Protein AF-A0AAV8Y4I2-F1 (afdb_monomer_lite)

Structure (mmCIF, N/CA/C/O backbone):
data_AF-A0AAV8Y4I2-F1
#
_entry.id   AF-A0AAV8Y4I2-F1
#
loop_
_atom_site.group_PDB
_atom_site.id
_atom_site.type_symbol
_atom_site.label_atom_id
_atom_site.label_alt_id
_atom_site.label_comp_id
_atom_site.label_asym_id
_atom_site.label_entity_id
_atom_site.label_seq_id
_atom_site.pdbx_PDB_ins_code
_atom_site.Cartn_x
_atom_site.Cartn_y
_atom_site.Cartn_z
_atom_site.occupancy
_atom_site.B_iso_or_equiv
_atom_site.auth_seq_id
_atom_site.auth_comp_id
_atom_site.auth_asym_id
_atom_site.auth_atom_id
_atom_site.pdbx_PDB_model_num
ATOM 1 N N . MET A 1 1 ? 8.441 -48.175 14.025 1.00 42.66 1 MET A N 1
ATOM 2 C CA . MET A 1 1 ? 8.636 -47.049 13.083 1.00 42.66 1 MET A CA 1
ATOM 3 C C . MET A 1 1 ? 9.070 -45.823 13.874 1.00 42.66 1 MET A C 1
ATOM 5 O O . MET A 1 1 ? 8.262 -45.251 14.591 1.00 42.66 1 MET A O 1
ATOM 9 N N . SER A 1 2 ? 10.358 -45.480 13.836 1.00 43.56 2 SER A N 1
ATOM 10 C CA . SER A 1 2 ? 10.916 -44.323 14.541 1.00 43.56 2 SER A CA 1
ATOM 11 C C . SER A 1 2 ? 10.659 -43.043 13.740 1.00 43.56 2 SER A C 1
ATOM 13 O O . SER A 1 2 ? 11.118 -42.890 12.612 1.00 43.56 2 SER A O 1
ATOM 15 N N . HIS A 1 3 ? 9.905 -42.112 14.321 1.00 53.25 3 HIS A N 1
ATOM 16 C CA . HIS A 1 3 ? 9.713 -40.781 13.754 1.00 53.25 3 HIS A CA 1
ATOM 17 C C . HIS A 1 3 ? 11.023 -39.987 13.870 1.00 53.25 3 HIS A C 1
ATOM 19 O O . HIS A 1 3 ? 11.435 -39.595 14.964 1.00 53.25 3 HIS A O 1
ATOM 25 N N . VAL A 1 4 ? 11.692 -39.730 12.747 1.00 57.97 4 VAL A N 1
ATOM 26 C CA . VAL A 1 4 ? 12.913 -38.915 12.716 1.00 57.97 4 VAL A CA 1
ATOM 27 C C . VAL A 1 4 ? 12.510 -37.437 12.713 1.00 57.97 4 VAL A C 1
ATOM 29 O O . VAL A 1 4 ? 11.958 -36.941 11.739 1.00 57.97 4 VAL A O 1
ATOM 32 N N . LYS A 1 5 ? 12.778 -36.713 13.810 1.00 62.88 5 LYS A N 1
ATOM 33 C CA . LYS A 1 5 ? 12.404 -35.289 13.969 1.00 62.88 5 LYS A CA 1
ATOM 34 C C . LYS A 1 5 ? 13.213 -34.313 13.094 1.00 62.88 5 LYS A C 1
ATOM 36 O O . LYS A 1 5 ? 12.915 -33.123 13.106 1.00 62.88 5 LYS A O 1
ATOM 41 N N . ILE A 1 6 ? 14.240 -34.770 12.370 1.00 62.38 6 ILE A N 1
ATOM 42 C CA . ILE A 1 6 ? 15.146 -33.905 11.598 1.00 62.38 6 ILE A CA 1
ATOM 43 C C . ILE A 1 6 ? 15.589 -34.610 10.305 1.00 62.38 6 ILE A C 1
ATOM 45 O O . ILE A 1 6 ? 16.144 -35.706 10.342 1.00 62.38 6 ILE A O 1
ATOM 49 N N . CYS A 1 7 ? 15.360 -33.971 9.154 1.00 58.09 7 CYS A N 1
ATOM 50 C CA . CYS A 1 7 ? 15.815 -34.456 7.848 1.00 58.09 7 CYS A CA 1
ATOM 51 C C . CYS A 1 7 ? 17.353 -34.434 7.756 1.00 58.09 7 CYS A C 1
ATOM 53 O O . CYS A 1 7 ? 17.973 -33.403 8.017 1.00 58.09 7 CYS A O 1
ATOM 55 N N . LYS A 1 8 ? 17.962 -35.555 7.340 1.00 64.31 8 LYS A N 1
ATOM 56 C CA . LYS A 1 8 ? 19.424 -35.716 7.203 1.00 64.31 8 LYS A CA 1
ATOM 57 C C . LYS A 1 8 ? 20.039 -34.902 6.051 1.00 64.31 8 LYS A C 1
ATOM 59 O O . LYS A 1 8 ? 21.244 -34.701 6.046 1.00 64.31 8 LYS A O 1
ATOM 64 N N . ASN A 1 9 ? 19.218 -34.378 5.137 1.00 60.78 9 ASN A N 1
ATOM 65 C CA . ASN A 1 9 ? 19.646 -33.533 4.013 1.00 60.78 9 ASN A CA 1
ATOM 66 C C . ASN A 1 9 ? 19.425 -32.033 4.271 1.00 60.78 9 ASN A C 1
ATOM 68 O O . ASN A 1 9 ? 19.216 -31.276 3.325 1.00 60.78 9 ASN A O 1
ATOM 72 N N . LYS A 1 10 ? 19.418 -31.574 5.532 1.00 49.59 10 LYS A N 1
ATOM 73 C CA . LYS A 1 10 ? 19.290 -30.138 5.821 1.00 49.59 10 LYS A CA 1
ATOM 74 C C . LYS A 1 10 ? 20.521 -29.411 5.242 1.00 49.59 10 LYS A C 1
ATOM 76 O O . LYS A 1 10 ? 21.623 -29.656 5.734 1.00 49.59 10 LYS A O 1
ATOM 81 N N . PRO A 1 11 ? 20.375 -28.538 4.224 1.00 54.66 11 PRO A N 1
ATOM 82 C CA . PRO A 1 11 ? 21.497 -27.732 3.760 1.00 54.66 11 PRO A CA 1
ATOM 83 C C . PRO A 1 11 ? 21.996 -26.858 4.917 1.00 54.66 11 PRO A C 1
ATOM 85 O O . PRO A 1 11 ? 21.207 -26.477 5.789 1.00 54.66 11 PRO A O 1
ATOM 88 N N . ALA A 1 12 ? 23.307 -26.592 4.936 1.00 54.31 12 ALA A N 1
ATOM 89 C CA . ALA A 1 12 ? 23.983 -25.819 5.976 1.00 54.31 12 ALA A CA 1
ATOM 90 C C . ALA A 1 12 ? 23.173 -24.570 6.356 1.00 54.31 12 ALA A C 1
ATOM 92 O O . ALA A 1 12 ? 22.596 -23.913 5.489 1.00 54.31 12 ALA A O 1
ATOM 93 N N . ASP A 1 13 ? 23.095 -24.287 7.657 1.00 51.16 13 ASP A N 1
ATOM 94 C CA . ASP A 1 13 ? 22.190 -23.309 8.264 1.00 51.16 13 ASP A CA 1
ATOM 95 C C . ASP A 1 13 ? 22.451 -21.878 7.751 1.00 51.16 13 ASP A C 1
ATOM 97 O O . ASP A 1 13 ? 23.129 -21.064 8.380 1.00 51.16 13 ASP A O 1
ATOM 101 N N . ILE A 1 14 ? 21.898 -21.542 6.585 1.00 52.62 14 ILE A N 1
ATOM 102 C CA . ILE A 1 14 ? 21.729 -20.158 6.163 1.00 52.62 14 ILE A CA 1
ATOM 103 C C . ILE A 1 14 ? 20.618 -19.618 7.058 1.00 52.62 14 ILE A C 1
ATOM 105 O O . ILE A 1 14 ? 19.427 -19.819 6.792 1.00 52.62 14 ILE A O 1
ATOM 109 N N . LYS A 1 15 ? 21.002 -18.949 8.149 1.00 44.72 15 LYS A N 1
ATOM 110 C CA . LYS A 1 15 ? 20.075 -18.196 9.000 1.00 44.72 15 LYS A CA 1
ATOM 111 C C . LYS A 1 15 ? 19.154 -17.373 8.079 1.00 44.72 15 LYS A C 1
ATOM 113 O O . LYS A 1 15 ? 19.631 -16.495 7.370 1.00 44.72 15 LYS A O 1
ATOM 118 N N . ASN A 1 16 ? 17.850 -17.676 8.083 1.00 48.97 16 ASN A N 1
ATOM 119 C CA . ASN A 1 16 ? 16.773 -17.112 7.237 1.00 48.97 16 ASN A CA 1
ATOM 120 C C . ASN A 1 16 ? 16.439 -17.773 5.876 1.00 48.97 16 ASN A C 1
ATOM 122 O O . ASN A 1 16 ? 15.523 -17.276 5.215 1.00 48.97 16 ASN A O 1
ATOM 126 N N . ALA A 1 17 ? 17.030 -18.904 5.468 1.00 51.12 17 ALA A N 1
ATOM 127 C CA . ALA A 1 17 ? 16.672 -19.552 4.188 1.00 51.12 17 ALA A CA 1
ATOM 128 C C . ALA A 1 17 ? 15.171 -19.888 4.054 1.00 51.12 17 ALA A C 1
ATOM 130 O O . ALA A 1 17 ? 14.567 -19.615 3.018 1.00 51.12 17 ALA A O 1
ATOM 131 N N . GLY A 1 18 ? 14.532 -20.389 5.119 1.00 52.28 18 GLY A N 1
ATOM 132 C CA . GLY A 1 18 ? 13.092 -20.690 5.106 1.00 52.28 18 GLY A CA 1
ATOM 133 C C . GLY A 1 18 ? 12.196 -19.448 4.967 1.00 52.28 18 GLY A C 1
ATOM 134 O O . GLY A 1 18 ? 11.185 -19.488 4.271 1.00 52.28 18 GLY A O 1
ATOM 135 N N . ARG A 1 19 ? 12.587 -18.313 5.573 1.00 53.66 19 ARG A N 1
ATOM 136 C CA . ARG A 1 19 ? 11.859 -17.032 5.450 1.00 53.66 19 ARG A CA 1
ATOM 137 C C . ARG A 1 19 ? 12.024 -16.423 4.056 1.00 53.66 19 ARG A C 1
ATOM 139 O O . ARG A 1 19 ? 11.059 -15.892 3.512 1.00 53.66 19 ARG A O 1
ATOM 146 N N . SER A 1 20 ? 13.224 -16.545 3.488 1.00 64.62 20 SER A N 1
ATOM 147 C CA . SER A 1 20 ? 13.539 -16.103 2.128 1.00 64.62 20 SER A CA 1
ATOM 148 C C . SER A 1 20 ? 12.735 -16.884 1.083 1.00 64.62 20 SER A C 1
ATOM 150 O O . SER A 1 20 ? 12.058 -16.276 0.259 1.00 64.62 20 SER A O 1
ATOM 152 N N . CYS A 1 21 ? 12.695 -18.220 1.177 1.00 77.25 21 CYS A N 1
ATOM 153 C CA . CYS A 1 21 ? 11.969 -19.074 0.229 1.00 77.25 21 CYS A CA 1
ATOM 154 C C . CYS A 1 21 ? 10.468 -18.747 0.161 1.00 77.25 21 CYS A C 1
ATOM 156 O O . CYS A 1 21 ? 9.912 -18.619 -0.930 1.00 77.25 21 CYS A O 1
ATOM 158 N N . LEU A 1 22 ? 9.809 -18.547 1.308 1.00 78.06 22 LEU A N 1
ATOM 159 C CA . LEU A 1 22 ? 8.387 -18.189 1.346 1.00 78.06 22 LEU A CA 1
ATOM 160 C C . LEU A 1 22 ? 8.120 -16.798 0.758 1.00 78.06 22 LEU A C 1
ATOM 162 O O . LEU A 1 22 ? 7.162 -16.628 0.003 1.00 78.06 22 LEU A O 1
ATOM 166 N N . SER A 1 23 ? 8.968 -15.809 1.061 1.00 77.81 23 SER A N 1
ATOM 167 C CA . SER A 1 23 ? 8.827 -14.469 0.478 1.00 77.81 23 SER A CA 1
ATOM 168 C C . SER A 1 23 ? 9.029 -14.490 -1.035 1.00 77.81 23 SER A C 1
ATOM 170 O O . SER A 1 23 ? 8.197 -13.951 -1.769 1.00 77.81 23 SER A O 1
ATOM 172 N N . GLN A 1 24 ? 10.072 -15.180 -1.504 1.00 80.75 24 GLN A N 1
ATOM 173 C CA . GLN A 1 24 ? 10.347 -15.381 -2.926 1.00 80.75 24 GLN A CA 1
ATOM 174 C C . GLN A 1 24 ? 9.198 -16.115 -3.621 1.00 80.75 24 GLN A C 1
ATOM 176 O O . GLN A 1 24 ? 8.797 -15.711 -4.709 1.00 80.75 24 GLN A O 1
ATOM 181 N N . SER A 1 25 ? 8.615 -17.129 -2.976 1.00 80.31 25 SER A N 1
ATOM 182 C CA . SER A 1 25 ? 7.448 -17.857 -3.490 1.00 80.31 25 SER A CA 1
ATOM 183 C C . SER A 1 25 ? 6.243 -16.932 -3.643 1.00 80.31 25 SER A C 1
ATOM 185 O O . SER A 1 25 ? 5.649 -16.882 -4.715 1.00 80.31 25 SER A O 1
ATOM 187 N N . GLN A 1 26 ? 5.916 -16.123 -2.629 1.00 79.94 26 GLN A N 1
ATOM 188 C CA . GLN A 1 26 ? 4.848 -15.122 -2.742 1.00 79.94 26 GLN A CA 1
ATOM 189 C C . GLN A 1 26 ? 5.127 -14.100 -3.849 1.00 79.94 26 GLN A C 1
ATOM 191 O O . GLN A 1 26 ? 4.238 -13.758 -4.621 1.00 79.94 26 GLN A O 1
ATOM 196 N N . THR A 1 27 ? 6.366 -13.614 -3.951 1.00 78.38 27 THR A N 1
ATOM 197 C CA . THR A 1 27 ? 6.778 -12.676 -5.003 1.00 78.38 27 THR A CA 1
ATOM 198 C C . THR A 1 27 ? 6.644 -13.301 -6.392 1.00 78.38 27 THR A C 1
ATOM 200 O O . THR A 1 27 ? 6.193 -12.640 -7.330 1.00 78.38 27 THR A O 1
ATOM 203 N N . PHE A 1 28 ? 7.022 -14.571 -6.534 1.00 81.31 28 PHE A N 1
ATOM 204 C CA . PHE A 1 28 ? 6.863 -15.336 -7.763 1.00 81.31 28 PHE A CA 1
ATOM 205 C C . PHE A 1 28 ? 5.384 -15.507 -8.115 1.00 81.31 28 PHE A C 1
ATOM 207 O O . PHE A 1 28 ? 4.992 -15.148 -9.221 1.00 81.31 28 PHE A O 1
ATOM 214 N N . MET A 1 29 ? 4.549 -15.936 -7.166 1.00 77.75 29 MET A N 1
ATOM 215 C CA . MET A 1 29 ? 3.107 -16.094 -7.374 1.00 77.75 29 MET A CA 1
ATOM 216 C C . MET A 1 29 ? 2.436 -14.773 -7.739 1.00 77.75 29 MET A C 1
ATOM 218 O O . MET A 1 29 ? 1.693 -14.727 -8.712 1.00 77.75 29 MET A O 1
ATOM 222 N N . ALA A 1 30 ? 2.762 -13.673 -7.062 1.00 71.69 30 ALA A N 1
ATOM 223 C CA . ALA A 1 30 ? 2.283 -12.350 -7.452 1.00 71.69 30 ALA A CA 1
ATOM 224 C C . ALA A 1 30 ? 2.754 -11.965 -8.867 1.00 71.69 30 ALA A C 1
ATOM 226 O O . ALA A 1 30 ? 1.981 -11.412 -9.639 1.00 71.69 30 ALA A O 1
ATOM 227 N N . SER A 1 31 ? 3.994 -12.299 -9.246 1.00 71.75 31 SER A N 1
ATOM 228 C CA . SER A 1 31 ? 4.520 -12.016 -10.593 1.00 71.75 31 SER A CA 1
ATOM 229 C C . SER A 1 31 ? 3.848 -12.848 -11.695 1.00 71.75 31 SER A C 1
ATOM 231 O O . SER A 1 31 ? 3.774 -12.385 -12.829 1.00 71.75 31 SER A O 1
ATOM 233 N N . VAL A 1 32 ? 3.424 -14.079 -11.388 1.00 70.62 32 VAL A N 1
ATOM 234 C CA . VAL A 1 32 ? 2.888 -15.051 -12.360 1.00 70.62 32 VAL A CA 1
ATOM 235 C C . VAL A 1 32 ? 1.360 -15.018 -12.421 1.00 70.62 32 VAL A C 1
ATOM 237 O O . VAL A 1 32 ? 0.789 -15.074 -13.505 1.00 70.62 32 VAL A O 1
ATOM 240 N N . MET A 1 33 ? 0.688 -14.918 -11.273 1.00 63.75 33 MET A N 1
ATOM 241 C CA . MET A 1 33 ? -0.773 -14.961 -11.170 1.00 63.75 33 MET A CA 1
ATOM 242 C C . MET A 1 33 ? -1.426 -13.590 -11.323 1.00 63.75 33 MET A C 1
ATOM 244 O O . MET A 1 33 ? -2.527 -13.491 -11.868 1.00 63.75 33 MET A O 1
ATOM 248 N N . SER A 1 34 ? -0.775 -12.512 -10.871 1.00 55.75 34 SER A N 1
ATOM 249 C CA . SER A 1 34 ? -1.263 -11.176 -11.197 1.00 55.75 34 SER A CA 1
ATOM 250 C C . SER A 1 34 ? -0.819 -10.837 -12.616 1.00 55.75 34 SER A C 1
ATOM 252 O O . SER A 1 34 ? 0.369 -10.851 -12.917 1.00 55.75 34 SER A O 1
ATOM 254 N N . ARG A 1 35 ? -1.756 -10.423 -13.482 1.00 52.56 35 ARG A N 1
ATOM 255 C CA . ARG A 1 35 ? -1.500 -9.897 -14.848 1.00 52.56 35 ARG A CA 1
ATOM 256 C C . ARG A 1 35 ? -0.604 -8.634 -14.881 1.00 52.56 35 ARG A C 1
ATOM 258 O O . ARG A 1 35 ? -0.515 -7.952 -15.892 1.00 52.56 35 ARG A O 1
ATOM 265 N N . ASN A 1 36 ? 0.050 -8.300 -13.769 1.00 54.78 36 ASN A N 1
ATOM 266 C CA . ASN A 1 36 ? 1.057 -7.256 -13.580 1.00 54.78 36 ASN A CA 1
ATOM 267 C C . ASN A 1 36 ? 2.457 -7.722 -14.056 1.00 54.78 36 ASN A C 1
ATOM 269 O O . ASN A 1 36 ? 3.490 -7.194 -13.635 1.00 54.78 36 ASN A O 1
ATOM 273 N N . GLN A 1 37 ? 2.455 -8.755 -1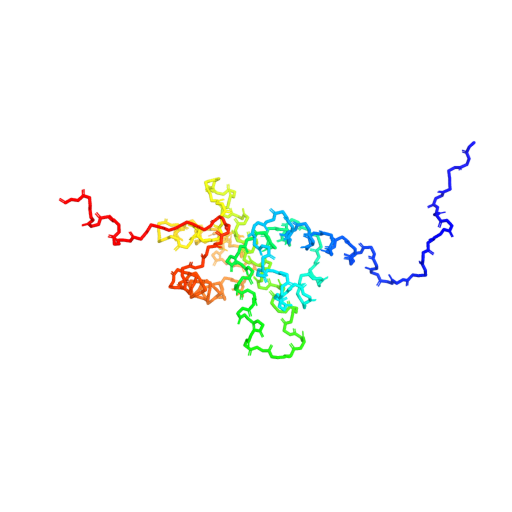4.903 1.00 56.44 37 GLN A N 1
ATOM 274 C CA . GLN A 1 37 ? 3.529 -9.697 -15.196 1.00 56.44 37 GLN A CA 1
ATOM 275 C C . GLN A 1 37 ? 4.760 -9.040 -15.822 1.00 56.44 37 GLN A C 1
ATOM 277 O O . GLN A 1 37 ? 5.879 -9.383 -15.461 1.00 56.44 37 GLN A O 1
ATOM 282 N N . GLU A 1 38 ? 4.581 -8.065 -16.713 1.00 59.72 38 GLU A N 1
ATOM 283 C CA . GLU A 1 38 ? 5.702 -7.386 -17.374 1.00 59.72 38 GLU A CA 1
ATOM 284 C C . GLU A 1 38 ? 6.438 -6.446 -16.405 1.00 59.72 38 GLU A C 1
ATOM 286 O O . GLU A 1 38 ? 7.663 -6.475 -16.287 1.00 59.72 38 GLU A O 1
ATOM 291 N N . TYR A 1 39 ? 5.673 -5.644 -15.657 1.00 63.84 39 TYR A N 1
ATOM 292 C CA . TYR A 1 39 ? 6.204 -4.570 -14.822 1.00 63.84 39 TYR A CA 1
ATOM 293 C C . TYR A 1 39 ? 6.942 -5.099 -13.588 1.00 63.84 39 TYR A C 1
ATOM 295 O O . TYR A 1 39 ? 8.054 -4.664 -13.296 1.00 63.84 39 TYR A O 1
ATOM 303 N N . LEU A 1 40 ? 6.356 -6.063 -12.869 1.00 65.81 40 LEU A N 1
ATOM 304 C CA . LEU A 1 40 ? 6.987 -6.609 -11.664 1.00 65.81 40 LEU A CA 1
ATOM 305 C C . LEU A 1 40 ? 8.225 -7.456 -11.973 1.00 65.81 40 LEU A C 1
ATOM 307 O O . LEU A 1 40 ? 9.091 -7.609 -11.114 1.00 65.81 40 LEU A O 1
ATOM 311 N N . ARG A 1 41 ? 8.341 -8.020 -13.182 1.00 63.72 41 ARG A N 1
ATOM 312 C CA . ARG A 1 41 ? 9.467 -8.897 -13.534 1.00 63.72 41 ARG A CA 1
ATOM 313 C C . ARG A 1 41 ? 10.786 -8.136 -13.662 1.00 63.72 41 ARG A C 1
ATOM 315 O O . ARG A 1 41 ? 11.830 -8.712 -13.360 1.00 63.72 41 ARG A O 1
ATOM 322 N N . THR A 1 42 ? 10.733 -6.874 -14.086 1.00 67.25 42 THR A N 1
ATOM 323 C CA . THR A 1 42 ? 11.906 -6.018 -14.327 1.00 67.25 42 THR A CA 1
ATOM 324 C C . THR A 1 42 ? 12.096 -4.924 -13.274 1.00 67.25 42 THR A C 1
ATOM 326 O O . THR A 1 42 ? 13.156 -4.299 -13.248 1.00 67.25 42 THR A O 1
ATOM 329 N N . SER A 1 43 ? 11.119 -4.696 -12.388 1.00 74.75 43 SER A N 1
ATOM 330 C CA . SER A 1 43 ? 11.176 -3.605 -11.411 1.00 74.75 43 SER A CA 1
ATOM 331 C C . SER A 1 43 ? 12.187 -3.845 -10.288 1.00 74.75 43 SER A C 1
ATOM 333 O O . SER A 1 43 ? 12.406 -4.971 -9.821 1.00 74.75 43 SER A O 1
ATOM 335 N N . ARG A 1 44 ? 12.799 -2.754 -9.810 1.00 82.00 44 ARG A N 1
ATOM 336 C CA . ARG A 1 44 ? 13.771 -2.805 -8.708 1.00 82.00 44 ARG A CA 1
ATOM 337 C C . ARG A 1 44 ? 13.107 -3.225 -7.405 1.00 82.00 44 ARG A C 1
ATOM 339 O O . ARG A 1 44 ? 13.707 -3.967 -6.628 1.00 82.00 44 ARG A O 1
ATOM 346 N N . ILE A 1 45 ? 11.851 -2.827 -7.201 1.00 86.44 45 ILE A N 1
ATOM 347 C CA . ILE A 1 45 ? 11.075 -3.169 -6.009 1.00 86.44 45 ILE A CA 1
ATOM 348 C C . ILE A 1 45 ? 10.971 -4.674 -5.747 1.00 86.44 45 ILE A C 1
ATOM 350 O O . ILE A 1 45 ? 10.989 -5.088 -4.586 1.00 86.44 45 ILE A O 1
ATOM 354 N N . LYS A 1 46 ? 10.941 -5.506 -6.797 1.00 84.75 46 LYS A N 1
ATOM 355 C CA . LYS A 1 46 ? 10.894 -6.963 -6.648 1.00 84.75 46 LYS A CA 1
ATOM 356 C C . LYS A 1 46 ? 12.118 -7.492 -5.896 1.00 84.75 46 LYS A C 1
ATOM 358 O O . LYS A 1 46 ? 11.962 -8.218 -4.924 1.00 84.75 46 LYS A O 1
ATOM 363 N N . LYS A 1 47 ? 13.316 -7.100 -6.334 1.00 82.06 47 LYS A N 1
ATOM 364 C CA . LYS A 1 47 ? 14.588 -7.577 -5.765 1.00 82.06 47 LYS A CA 1
ATOM 365 C C . LYS A 1 47 ? 14.942 -6.862 -4.466 1.00 82.06 47 LYS A C 1
ATOM 367 O O . LYS A 1 47 ? 15.422 -7.477 -3.525 1.00 82.06 47 LYS A O 1
ATOM 372 N N . GLU A 1 48 ? 14.743 -5.548 -4.430 1.00 86.81 48 GLU A N 1
ATOM 373 C CA . GLU A 1 48 ? 15.235 -4.727 -3.324 1.00 86.81 48 GLU A CA 1
ATOM 374 C C . GLU A 1 48 ? 14.274 -4.705 -2.138 1.00 86.81 48 GLU A C 1
ATOM 376 O O . GLU A 1 48 ? 14.731 -4.548 -1.016 1.00 86.81 48 GLU A O 1
ATOM 381 N N . VAL A 1 49 ? 12.960 -4.855 -2.346 1.00 91.12 49 VAL A N 1
ATOM 382 C CA . VAL A 1 49 ? 11.961 -4.645 -1.282 1.00 91.12 49 VAL A CA 1
ATOM 383 C C . VAL A 1 49 ? 11.150 -5.898 -1.000 1.00 91.12 49 VAL A C 1
ATOM 385 O O . VAL A 1 49 ? 11.011 -6.277 0.161 1.00 91.12 49 VAL A O 1
ATOM 388 N N . PHE A 1 50 ? 10.602 -6.552 -2.024 1.00 89.56 50 PHE A N 1
ATOM 389 C CA . PHE A 1 50 ? 9.681 -7.672 -1.808 1.00 89.56 50 PHE A CA 1
ATOM 390 C C . PHE A 1 50 ? 10.348 -8.873 -1.149 1.00 89.56 50 PHE A C 1
ATOM 392 O O . PHE A 1 50 ? 9.723 -9.494 -0.290 1.00 89.56 50 PHE A O 1
ATOM 399 N N . ASP A 1 51 ? 11.610 -9.140 -1.473 1.00 84.81 51 ASP A N 1
ATOM 400 C CA . ASP A 1 51 ? 12.384 -10.210 -0.842 1.00 84.81 51 ASP A CA 1
ATOM 401 C C . ASP A 1 51 ? 12.707 -9.907 0.636 1.00 84.81 51 ASP A C 1
ATOM 403 O O . ASP A 1 51 ? 12.805 -10.830 1.442 1.00 84.81 51 ASP A O 1
ATOM 407 N N . LEU A 1 52 ? 12.774 -8.625 1.028 1.00 87.88 52 LEU A N 1
ATOM 408 C CA . LEU A 1 52 ? 12.955 -8.202 2.426 1.00 87.88 52 LEU A CA 1
ATOM 409 C C . LEU A 1 52 ? 11.668 -8.299 3.258 1.00 87.88 52 LEU A C 1
ATOM 411 O O . LEU A 1 52 ? 11.720 -8.361 4.488 1.00 87.88 52 LEU A O 1
ATOM 415 N N . MET A 1 53 ? 10.496 -8.254 2.620 1.00 90.62 53 MET A N 1
ATOM 416 C CA . MET A 1 53 ? 9.223 -8.267 3.337 1.00 90.62 53 MET A CA 1
ATOM 417 C C . MET A 1 53 ? 8.984 -9.616 4.014 1.00 90.62 53 MET A C 1
ATOM 419 O O . MET A 1 53 ? 9.176 -10.678 3.422 1.00 90.62 53 MET A O 1
ATOM 423 N N . ARG A 1 54 ? 8.451 -9.576 5.242 1.00 90.31 54 ARG A N 1
ATOM 424 C CA . ARG A 1 54 ? 7.911 -10.775 5.889 1.00 90.31 54 ARG A CA 1
ATOM 425 C C . ARG A 1 54 ? 6.790 -11.359 5.013 1.00 90.31 54 ARG A C 1
ATOM 427 O O . ARG A 1 54 ? 5.898 -10.594 4.634 1.00 90.31 54 ARG A O 1
ATOM 434 N N . PRO A 1 55 ? 6.796 -12.672 4.728 1.00 89.44 55 PRO A N 1
ATOM 435 C CA . PRO A 1 55 ? 5.718 -13.316 3.993 1.00 89.44 55 PRO A CA 1
ATOM 436 C C . PRO A 1 55 ? 4.485 -13.436 4.891 1.00 89.44 55 PRO A C 1
ATOM 438 O O . PRO A 1 55 ? 4.431 -14.267 5.795 1.00 89.44 55 PRO A O 1
ATOM 441 N N . ASP A 1 56 ? 3.520 -12.549 4.688 1.00 93.38 56 ASP A N 1
ATOM 442 C CA . ASP A 1 56 ? 2.267 -12.471 5.431 1.00 93.38 56 ASP A CA 1
ATOM 443 C C . ASP A 1 56 ? 1.174 -11.880 4.540 1.00 93.38 56 ASP A C 1
ATOM 445 O O . ASP A 1 56 ? 1.430 -11.477 3.408 1.00 93.38 56 ASP A O 1
ATOM 449 N N . ASN A 1 57 ? -0.060 -11.834 5.039 1.00 94.56 57 ASN A N 1
ATOM 450 C CA . ASN A 1 57 ? -1.185 -11.326 4.257 1.00 94.56 57 ASN A CA 1
ATOM 451 C C . ASN A 1 57 ? -0.977 -9.861 3.816 1.00 94.56 57 ASN A C 1
ATOM 453 O O . ASN A 1 57 ? -1.403 -9.456 2.742 1.00 94.56 57 ASN A O 1
ATOM 457 N N . ILE A 1 58 ? -0.259 -9.062 4.616 1.00 96.19 58 ILE A N 1
ATOM 458 C CA . ILE A 1 58 ? 0.039 -7.664 4.283 1.00 96.19 58 ILE A CA 1
ATOM 459 C C . ILE A 1 58 ? 0.970 -7.594 3.069 1.00 96.19 58 ILE A C 1
ATOM 461 O O . ILE A 1 58 ? 0.734 -6.795 2.161 1.00 96.19 58 ILE A O 1
ATOM 465 N N . SER A 1 59 ? 2.040 -8.396 3.044 1.00 93.81 59 SER A N 1
ATOM 466 C CA . SER A 1 59 ? 2.937 -8.423 1.886 1.00 93.81 59 SER A CA 1
ATOM 467 C C . SER A 1 59 ? 2.284 -9.034 0.655 1.00 93.81 59 SER A C 1
ATOM 469 O O . SER A 1 59 ? 2.540 -8.544 -0.441 1.00 93.81 59 SER A O 1
ATOM 471 N N . ASP A 1 60 ? 1.396 -10.012 0.814 1.00 92.19 60 ASP A N 1
ATOM 472 C CA . ASP A 1 60 ? 0.629 -10.563 -0.305 1.00 92.19 60 ASP A CA 1
ATOM 473 C C . ASP A 1 60 ? -0.309 -9.518 -0.934 1.00 92.19 60 ASP A C 1
ATOM 475 O O . ASP A 1 60 ? -0.262 -9.278 -2.142 1.00 92.19 60 ASP A O 1
ATOM 479 N N . VAL A 1 61 ? -1.084 -8.793 -0.120 1.00 94.06 61 VAL A N 1
ATOM 480 C CA . VAL A 1 61 ? -1.938 -7.693 -0.605 1.00 94.06 61 VAL A CA 1
ATOM 481 C C . VAL A 1 61 ? -1.113 -6.607 -1.295 1.00 94.06 61 VAL A C 1
ATOM 483 O O . VAL A 1 61 ? -1.498 -6.133 -2.363 1.00 94.06 61 VAL A O 1
ATOM 486 N N . ALA A 1 62 ? 0.034 -6.236 -0.721 1.00 93.75 62 ALA A N 1
ATOM 487 C CA . ALA A 1 62 ? 0.930 -5.246 -1.309 1.00 93.75 62 ALA A CA 1
ATOM 488 C C . ALA A 1 62 ? 1.446 -5.660 -2.696 1.00 93.75 62 ALA A C 1
ATOM 490 O O . ALA A 1 62 ? 1.397 -4.862 -3.631 1.00 93.75 62 ALA A O 1
ATOM 491 N N . LYS A 1 63 ? 1.937 -6.900 -2.825 1.00 90.38 63 LYS A N 1
ATOM 492 C CA . LYS A 1 63 ? 2.521 -7.439 -4.065 1.00 90.38 63 LYS A CA 1
ATOM 493 C C . LYS A 1 63 ? 1.473 -7.595 -5.176 1.00 90.38 63 LYS A C 1
ATOM 495 O O . LYS A 1 63 ? 1.812 -7.513 -6.355 1.00 90.38 63 LYS A O 1
ATOM 500 N N . ASN A 1 64 ? 0.206 -7.798 -4.809 1.00 89.25 64 ASN A N 1
ATOM 501 C CA . ASN A 1 64 ? -0.904 -8.015 -5.741 1.00 89.25 64 ASN A CA 1
ATOM 502 C C . ASN A 1 64 ? -1.697 -6.747 -6.111 1.00 89.25 64 ASN A C 1
ATOM 504 O O . ASN A 1 64 ? -2.641 -6.840 -6.911 1.00 89.25 64 ASN A O 1
ATOM 508 N N . ASP A 1 65 ? -1.355 -5.581 -5.549 1.00 91.88 65 ASP A N 1
ATOM 509 C CA . ASP A 1 65 ? -1.960 -4.299 -5.915 1.00 91.88 65 ASP A CA 1
ATOM 510 C C . ASP A 1 65 ? -1.008 -3.453 -6.788 1.00 91.88 65 ASP A C 1
ATOM 512 O O . ASP A 1 65 ? 0.083 -3.076 -6.348 1.00 91.88 65 ASP A O 1
ATOM 516 N N . PRO A 1 66 ? -1.395 -3.124 -8.034 1.00 89.56 66 PRO A N 1
ATOM 517 C CA . PRO A 1 66 ? -0.521 -2.421 -8.973 1.00 89.56 66 PRO A CA 1
ATOM 518 C C . PRO A 1 66 ? -0.177 -0.995 -8.547 1.00 89.56 66 PRO A C 1
ATOM 520 O O . PRO A 1 66 ? 0.949 -0.550 -8.778 1.00 89.56 66 PRO A O 1
ATOM 523 N N . VAL A 1 67 ? -1.116 -0.278 -7.927 1.00 93.00 67 VAL A N 1
ATOM 524 C CA . VAL A 1 67 ? -0.908 1.110 -7.506 1.00 93.00 67 VAL A CA 1
ATOM 525 C C . VAL A 1 67 ? 0.077 1.154 -6.342 1.00 93.00 67 VAL A C 1
ATOM 527 O O . VAL A 1 67 ? 1.010 1.956 -6.366 1.00 93.00 67 VAL A O 1
ATOM 530 N N . ILE A 1 68 ? -0.071 0.249 -5.369 1.00 95.00 68 ILE A N 1
ATOM 531 C CA . ILE A 1 68 ? 0.864 0.103 -4.246 1.00 95.00 68 ILE A CA 1
ATOM 532 C C . ILE A 1 68 ? 2.273 -0.255 -4.748 1.00 95.00 68 ILE A C 1
ATOM 534 O O . ILE A 1 68 ? 3.257 0.338 -4.295 1.00 95.00 68 ILE A O 1
ATOM 538 N N . CYS A 1 69 ? 2.388 -1.178 -5.709 1.00 92.19 69 CYS A N 1
ATOM 539 C CA . CYS A 1 69 ? 3.678 -1.547 -6.300 1.00 92.19 69 CYS A CA 1
ATOM 540 C C . CYS A 1 69 ? 4.366 -0.346 -6.972 1.00 92.19 69 CYS A C 1
ATOM 542 O O . CYS A 1 69 ? 5.539 -0.071 -6.720 1.00 92.19 69 CYS A O 1
ATOM 544 N N . LEU A 1 70 ? 3.630 0.404 -7.798 1.00 91.56 70 LEU A N 1
ATOM 545 C CA . LEU A 1 70 ? 4.153 1.585 -8.493 1.00 91.56 70 LEU A CA 1
ATOM 546 C C . LEU A 1 70 ? 4.500 2.726 -7.531 1.00 91.56 70 LEU A C 1
ATOM 548 O O . LEU A 1 70 ? 5.485 3.438 -7.739 1.00 91.56 70 LEU A O 1
ATOM 552 N N . TYR A 1 71 ? 3.728 2.881 -6.455 1.00 94.56 71 TYR A N 1
ATOM 553 C CA . TYR A 1 71 ? 4.053 3.792 -5.364 1.00 94.56 71 TYR A CA 1
ATOM 554 C C . TYR A 1 71 ? 5.399 3.448 -4.738 1.00 94.56 71 TYR A C 1
ATOM 556 O O . TYR A 1 71 ? 6.266 4.318 -4.630 1.00 94.56 71 TYR A O 1
ATOM 564 N N . GLY A 1 72 ? 5.613 2.179 -4.411 1.00 93.50 72 GLY A N 1
ATOM 565 C CA . GLY A 1 72 ? 6.882 1.699 -3.895 1.00 93.50 72 GLY A CA 1
ATOM 566 C C . GLY A 1 72 ? 8.073 1.971 -4.819 1.00 93.50 72 GLY A C 1
ATOM 567 O O . GLY A 1 72 ? 9.088 2.512 -4.379 1.00 93.50 72 GLY A O 1
ATOM 568 N N . GLU A 1 73 ? 7.928 1.696 -6.115 1.00 90.75 73 GLU A N 1
ATOM 569 C CA . GLU A 1 73 ? 8.967 1.997 -7.109 1.00 90.75 73 GLU A CA 1
ATOM 570 C C . GLU A 1 73 ? 9.249 3.504 -7.193 1.00 90.75 73 GLU A C 1
ATOM 572 O O . GLU A 1 73 ? 10.403 3.922 -7.271 1.00 90.75 73 GLU A O 1
ATOM 577 N N . SER A 1 74 ? 8.211 4.345 -7.105 1.00 91.31 74 SER A N 1
ATOM 578 C CA . SER A 1 74 ? 8.381 5.802 -7.103 1.00 91.31 74 SER A CA 1
ATOM 579 C C . SER A 1 74 ? 9.192 6.305 -5.901 1.00 91.31 74 SER A C 1
ATOM 581 O O . SER A 1 74 ? 9.904 7.304 -6.011 1.00 91.31 74 SER A O 1
ATOM 583 N N . LEU A 1 75 ? 9.121 5.612 -4.759 1.00 92.19 75 LEU A N 1
ATOM 584 C CA . LEU A 1 75 ? 9.925 5.920 -3.574 1.00 92.19 75 LEU A CA 1
ATOM 585 C C . LEU A 1 75 ? 11.386 5.486 -3.747 1.00 92.19 75 LEU A C 1
ATOM 587 O O . LEU A 1 75 ? 12.286 6.238 -3.364 1.00 92.19 75 LEU A O 1
ATOM 591 N N . LEU A 1 76 ? 11.616 4.315 -4.355 1.00 90.00 76 LEU A N 1
ATOM 592 C CA . LEU A 1 76 ? 12.957 3.820 -4.693 1.00 90.00 76 LEU A CA 1
ATOM 593 C C . LEU A 1 76 ? 13.649 4.704 -5.731 1.00 90.00 76 LEU A C 1
ATOM 595 O O . LEU A 1 76 ? 14.840 4.975 -5.620 1.00 90.00 76 LEU A O 1
ATOM 599 N N . ALA A 1 77 ? 12.914 5.197 -6.727 1.00 87.19 77 ALA A N 1
ATOM 600 C CA . ALA A 1 77 ? 13.474 6.063 -7.761 1.00 87.19 77 ALA A CA 1
ATOM 601 C C . ALA A 1 77 ? 14.050 7.371 -7.187 1.00 87.19 77 ALA A C 1
ATOM 603 O O . ALA A 1 77 ? 15.020 7.906 -7.721 1.00 87.19 77 ALA A O 1
ATOM 604 N N . LYS A 1 78 ? 13.491 7.865 -6.073 1.00 84.69 78 LYS A N 1
ATOM 605 C CA . LYS A 1 78 ? 13.945 9.096 -5.407 1.00 84.69 78 LYS A CA 1
ATOM 606 C C . LYS A 1 78 ? 15.249 8.928 -4.624 1.00 84.69 78 LYS A C 1
ATOM 608 O O . LYS A 1 78 ? 15.920 9.922 -4.368 1.00 84.69 78 LYS A O 1
ATOM 613 N N . HIS A 1 79 ? 15.617 7.706 -4.233 1.00 77.81 79 HIS A N 1
ATOM 614 C CA . HIS A 1 79 ? 16.768 7.471 -3.362 1.00 77.81 79 HIS A CA 1
ATOM 615 C C . HIS A 1 79 ? 17.586 6.264 -3.823 1.00 77.81 79 HIS A C 1
ATOM 617 O O . HIS A 1 79 ? 17.093 5.145 -3.892 1.00 77.81 79 HIS A O 1
ATOM 623 N N . LYS A 1 80 ? 18.884 6.466 -4.063 1.00 73.56 80 LYS A N 1
ATOM 624 C CA . LYS A 1 80 ? 19.790 5.403 -4.538 1.00 73.56 80 LYS A CA 1
ATOM 625 C C . LYS A 1 80 ? 20.412 4.550 -3.419 1.00 73.56 80 LYS A C 1
ATOM 627 O O . LYS A 1 80 ? 21.166 3.629 -3.705 1.00 73.56 80 LYS A O 1
ATOM 632 N N . ARG A 1 81 ? 20.149 4.861 -2.145 1.00 79.62 81 ARG A N 1
ATOM 633 C CA . ARG A 1 81 ? 20.774 4.187 -0.990 1.00 79.62 81 ARG A CA 1
ATOM 634 C C . ARG A 1 81 ? 20.035 2.896 -0.649 1.00 79.62 81 ARG A C 1
ATOM 636 O O . ARG A 1 81 ? 18.831 2.953 -0.457 1.00 79.62 81 ARG A O 1
ATOM 643 N N . GLN A 1 82 ? 20.744 1.788 -0.428 1.00 72.38 82 GLN A N 1
ATOM 644 C CA . GLN A 1 82 ? 20.135 0.490 -0.081 1.00 72.38 82 GLN A CA 1
ATOM 645 C C . GLN A 1 82 ? 19.234 0.531 1.170 1.00 72.38 82 GLN A C 1
ATOM 647 O O . GLN A 1 82 ? 18.204 -0.133 1.214 1.00 72.38 82 GLN A O 1
ATOM 652 N N . GLN A 1 83 ? 19.559 1.375 2.158 1.00 80.06 83 GLN A N 1
A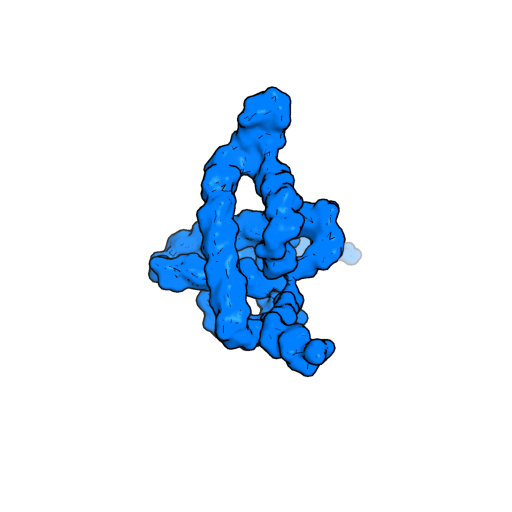TOM 653 C CA . GLN A 1 83 ? 18.764 1.546 3.386 1.00 80.06 83 GLN A CA 1
ATOM 654 C C . GLN A 1 83 ? 17.328 2.040 3.127 1.00 80.06 83 GLN A C 1
ATOM 656 O O . GLN A 1 83 ? 16.452 1.871 3.977 1.00 80.06 83 GLN A O 1
ATOM 661 N N . ILE A 1 84 ? 17.054 2.612 1.947 1.00 88.62 84 ILE A N 1
ATOM 662 C CA . ILE A 1 84 ? 15.701 3.034 1.580 1.00 88.62 84 ILE A CA 1
ATOM 663 C C . ILE A 1 84 ? 14.750 1.843 1.454 1.00 88.62 84 ILE A C 1
ATOM 665 O O . ILE A 1 84 ? 13.555 2.008 1.676 1.00 88.62 84 ILE A O 1
ATOM 669 N N . ALA A 1 85 ? 15.250 0.644 1.145 1.00 90.50 85 ALA A N 1
ATOM 670 C CA . ALA A 1 85 ? 14.409 -0.520 0.908 1.00 90.50 85 ALA A CA 1
ATOM 671 C C . ALA A 1 85 ? 13.556 -0.888 2.134 1.00 90.50 85 ALA A C 1
ATOM 673 O O . ALA A 1 85 ? 12.369 -1.179 1.993 1.00 90.50 85 ALA A O 1
ATOM 674 N N . ASN A 1 86 ? 14.113 -0.764 3.344 1.00 92.19 86 ASN A N 1
ATOM 675 C CA . ASN A 1 86 ? 13.374 -0.968 4.594 1.00 92.19 86 ASN A CA 1
ATOM 676 C C . ASN A 1 86 ? 12.285 0.096 4.795 1.00 92.19 86 ASN A C 1
ATOM 678 O O . ASN A 1 86 ? 11.157 -0.216 5.175 1.00 92.19 86 ASN A O 1
ATOM 682 N N . VAL A 1 87 ? 12.597 1.356 4.482 1.00 92.31 87 VAL A N 1
ATOM 683 C CA . VAL A 1 87 ? 11.637 2.468 4.558 1.00 92.31 87 VAL A CA 1
ATOM 684 C C . VAL A 1 87 ? 10.503 2.277 3.549 1.00 92.31 87 VAL A C 1
ATOM 686 O O . VAL A 1 87 ? 9.332 2.449 3.888 1.00 92.31 87 VAL A O 1
ATOM 689 N N . VAL A 1 88 ? 10.833 1.883 2.317 1.00 94.19 88 VAL A N 1
ATOM 690 C CA . VAL A 1 88 ? 9.859 1.588 1.260 1.00 94.19 88 VAL A CA 1
ATOM 691 C C . VAL A 1 88 ? 8.999 0.386 1.641 1.00 94.19 88 VAL A C 1
ATOM 693 O O . VAL A 1 88 ? 7.780 0.465 1.514 1.00 94.19 88 VAL A O 1
ATOM 696 N N . SER A 1 89 ? 9.598 -0.682 2.175 1.00 94.62 89 SER A N 1
ATOM 697 C CA . SER A 1 89 ? 8.879 -1.848 2.703 1.00 94.62 89 SER A CA 1
ATOM 698 C C . SER A 1 89 ? 7.838 -1.425 3.738 1.00 94.62 89 SER A C 1
ATOM 700 O O . SER A 1 89 ? 6.660 -1.756 3.601 1.00 94.62 89 SER A O 1
ATOM 702 N N . ASN A 1 90 ? 8.227 -0.609 4.722 1.00 94.00 90 ASN A N 1
ATOM 703 C CA . ASN A 1 90 ? 7.302 -0.112 5.741 1.00 94.00 90 ASN A CA 1
ATOM 704 C C . ASN A 1 90 ? 6.154 0.704 5.135 1.00 94.00 90 ASN A C 1
ATOM 706 O O . ASN A 1 90 ? 4.994 0.405 5.419 1.00 94.00 90 ASN A O 1
ATOM 710 N N . LYS A 1 91 ? 6.455 1.650 4.237 1.00 94.94 91 LYS A N 1
ATOM 711 C CA . LYS A 1 91 ? 5.444 2.479 3.559 1.00 94.94 91 LYS A CA 1
ATOM 712 C C . LYS A 1 91 ? 4.472 1.651 2.721 1.00 94.94 91 LYS A C 1
ATOM 714 O O . LYS A 1 91 ? 3.266 1.848 2.794 1.00 94.94 91 LYS A O 1
ATOM 719 N N . ILE A 1 92 ? 4.962 0.685 1.954 1.00 95.56 92 ILE A N 1
ATOM 720 C CA . ILE A 1 92 ? 4.114 -0.218 1.166 1.00 95.56 92 ILE A CA 1
ATOM 721 C C . ILE A 1 92 ? 3.218 -1.060 2.075 1.00 95.56 92 ILE A C 1
ATOM 723 O O . ILE A 1 92 ? 2.028 -1.218 1.801 1.00 95.56 92 ILE A O 1
ATOM 727 N N . ARG A 1 93 ? 3.766 -1.573 3.183 1.00 96.31 93 ARG A N 1
ATOM 728 C CA . ARG A 1 93 ? 2.998 -2.352 4.164 1.00 96.31 93 ARG A CA 1
ATOM 729 C C . ARG A 1 93 ? 1.935 -1.502 4.856 1.00 96.31 93 ARG A C 1
ATOM 731 O O . ARG A 1 93 ? 0.867 -2.023 5.152 1.00 96.31 93 ARG A O 1
ATOM 738 N N . GLU A 1 94 ? 2.194 -0.219 5.107 1.00 95.88 94 GLU A N 1
ATOM 739 C CA . GLU A 1 94 ? 1.179 0.724 5.602 1.00 95.88 94 GLU A CA 1
ATOM 740 C C . GLU A 1 94 ? 0.018 0.869 4.619 1.00 95.88 94 GLU A C 1
ATOM 742 O O . GLU A 1 94 ? -1.136 0.762 5.026 1.00 95.88 94 GLU A O 1
ATOM 747 N N . MET A 1 95 ? 0.311 1.043 3.329 1.00 97.44 95 MET A N 1
ATOM 748 C CA . MET A 1 95 ? -0.726 1.183 2.300 1.00 97.44 95 MET A CA 1
ATOM 749 C C . MET A 1 95 ? -1.525 -0.106 2.111 1.00 97.44 95 ME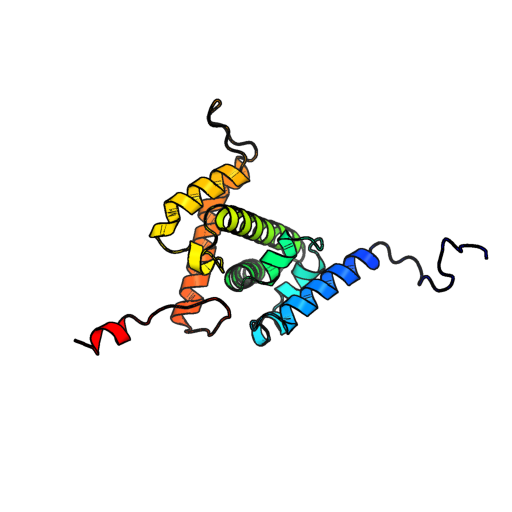T A C 1
ATOM 751 O O . MET A 1 95 ? -2.741 -0.062 1.950 1.00 97.44 95 MET A O 1
ATOM 755 N N . ALA A 1 96 ? -0.867 -1.263 2.199 1.00 97.25 96 ALA A N 1
ATOM 756 C CA . ALA A 1 96 ? -1.551 -2.548 2.162 1.00 97.25 96 ALA A CA 1
ATOM 757 C C . ALA A 1 96 ? -2.464 -2.749 3.378 1.00 97.25 96 ALA A C 1
ATOM 759 O O . ALA A 1 96 ? -3.600 -3.183 3.206 1.00 97.25 96 ALA A O 1
ATOM 760 N N . ARG A 1 97 ? -2.025 -2.369 4.590 1.00 97.31 97 ARG A N 1
ATOM 761 C CA . ARG A 1 97 ? -2.893 -2.381 5.782 1.00 97.31 97 ARG A CA 1
ATOM 762 C C . ARG A 1 97 ? -4.115 -1.488 5.593 1.00 97.31 97 ARG A C 1
ATOM 764 O O . ARG A 1 97 ? -5.223 -1.937 5.852 1.00 97.31 97 ARG A O 1
ATOM 771 N N . LEU A 1 98 ? -3.918 -0.272 5.087 1.00 97.50 98 LEU A N 1
ATOM 772 C CA . LEU A 1 98 ? -5.015 0.650 4.800 1.00 97.50 98 LEU A CA 1
ATOM 773 C C . LEU A 1 98 ? -6.011 0.051 3.797 1.00 97.50 98 LEU A C 1
ATOM 775 O O . LEU A 1 98 ? -7.213 0.070 4.043 1.00 97.50 98 LEU A O 1
ATOM 779 N N . LEU A 1 99 ? -5.517 -0.547 2.708 1.00 97.31 99 LEU A N 1
ATOM 780 C CA . LEU A 1 99 ? -6.360 -1.218 1.718 1.00 97.31 99 LEU A CA 1
ATOM 781 C C . LEU A 1 99 ? -7.155 -2.374 2.327 1.00 97.31 99 LEU A C 1
ATOM 783 O O . LEU A 1 99 ? -8.339 -2.511 2.042 1.00 97.31 99 LEU A O 1
ATOM 787 N N . MET A 1 100 ? -6.521 -3.199 3.162 1.00 97.44 100 MET A N 1
ATOM 788 C CA . MET A 1 100 ? -7.195 -4.299 3.855 1.00 97.44 100 MET A CA 1
ATOM 789 C C . MET A 1 100 ? -8.316 -3.788 4.763 1.00 97.44 100 MET A C 1
ATOM 791 O O . MET A 1 100 ? -9.418 -4.330 4.725 1.00 97.44 100 MET A O 1
ATOM 795 N N . THR A 1 101 ? -8.062 -2.725 5.532 1.00 97.56 101 THR A N 1
ATOM 796 C CA . THR A 1 101 ? -9.081 -2.099 6.383 1.00 97.56 101 THR A CA 1
ATOM 797 C C . THR A 1 101 ? -10.241 -1.571 5.546 1.00 97.56 101 THR A C 1
ATOM 799 O O . THR A 1 101 ? -11.391 -1.879 5.839 1.00 97.56 101 THR A O 1
ATOM 802 N N . ILE A 1 102 ? -9.971 -0.865 4.448 1.00 97.12 102 ILE A N 1
ATOM 803 C CA . ILE A 1 102 ? -11.034 -0.343 3.578 1.00 97.12 102 ILE A CA 1
ATOM 804 C C . ILE A 1 102 ? -11.840 -1.478 2.943 1.00 97.12 102 ILE A C 1
ATOM 806 O O . ILE A 1 102 ? -13.061 -1.404 2.923 1.00 97.12 102 ILE A O 1
ATOM 810 N N . LYS A 1 103 ? -11.190 -2.562 2.509 1.00 95.75 103 LYS A N 1
ATOM 811 C CA . LYS A 1 103 ? -11.877 -3.753 1.981 1.00 95.75 103 LYS A CA 1
ATOM 812 C C . LYS A 1 103 ? -12.793 -4.420 3.003 1.00 95.75 103 LYS A C 1
ATOM 814 O O . LYS A 1 103 ? -13.826 -4.958 2.625 1.00 95.75 103 LYS A O 1
ATOM 819 N N . SER A 1 104 ? -12.431 -4.388 4.287 1.00 95.81 104 SER A N 1
ATOM 820 C CA . SER A 1 104 ? -13.314 -4.885 5.350 1.00 95.81 104 SER A CA 1
ATOM 821 C C . SER A 1 104 ? -14.524 -3.980 5.605 1.00 95.81 104 SER A C 1
ATOM 823 O O . SER A 1 104 ? -15.540 -4.462 6.090 1.00 95.81 104 SER A O 1
ATOM 825 N N . MET A 1 105 ? -14.432 -2.691 5.258 1.00 94.38 105 MET A N 1
ATOM 826 C CA . MET A 1 105 ? -15.534 -1.727 5.370 1.00 94.38 105 MET A CA 1
ATOM 827 C C . MET A 1 105 ? -16.423 -1.719 4.118 1.00 94.38 105 MET A C 1
ATOM 829 O O . MET A 1 105 ? -17.628 -1.520 4.224 1.00 94.38 105 MET A O 1
ATOM 833 N N . ASP A 1 106 ? -15.838 -1.944 2.939 1.00 92.31 106 ASP A N 1
ATOM 834 C CA . ASP A 1 106 ? -16.529 -2.019 1.652 1.00 92.31 106 ASP A CA 1
ATOM 835 C C . ASP A 1 106 ? -15.950 -3.151 0.785 1.00 92.31 106 ASP A C 1
ATOM 837 O O . ASP A 1 106 ? -14.873 -3.039 0.188 1.00 92.31 106 ASP A O 1
ATOM 841 N N . GLY A 1 107 ? -16.706 -4.247 0.682 1.00 89.06 107 GLY A N 1
ATOM 842 C CA . GLY A 1 107 ? -16.317 -5.440 -0.072 1.00 89.06 107 GLY A CA 1
ATOM 843 C C . GLY A 1 107 ? -16.271 -5.258 -1.593 1.00 89.06 107 GLY A C 1
ATOM 844 O O . GLY A 1 107 ? -15.775 -6.143 -2.289 1.00 89.06 107 GLY A O 1
ATOM 845 N N . LYS A 1 108 ? -16.751 -4.128 -2.134 1.00 89.25 108 LYS A N 1
ATOM 846 C CA . LYS A 1 108 ? -16.677 -3.831 -3.578 1.00 89.25 108 LYS A CA 1
ATOM 847 C C . LYS A 1 108 ? -15.281 -3.377 -4.011 1.00 89.25 108 LYS A C 1
ATOM 849 O O . LYS A 1 108 ? -14.986 -3.341 -5.205 1.00 89.25 108 LYS A O 1
ATOM 854 N N . ILE A 1 109 ? -14.418 -3.016 -3.060 1.00 92.31 109 ILE A N 1
ATOM 855 C CA . ILE A 1 109 ? -13.082 -2.486 -3.331 1.00 92.31 109 ILE A CA 1
ATOM 856 C C . ILE A 1 109 ? -12.133 -3.608 -3.752 1.00 92.31 109 ILE A C 1
ATOM 858 O O . ILE A 1 109 ? -11.824 -4.522 -2.986 1.00 92.31 109 ILE A O 1
ATOM 862 N N . SER A 1 110 ? -11.604 -3.516 -4.973 1.00 89.25 110 SER A N 1
ATOM 863 C CA . SER A 1 110 ? -10.714 -4.536 -5.537 1.00 89.25 110 SER A CA 1
ATOM 864 C C . SER A 1 110 ? -9.239 -4.122 -5.475 1.00 89.25 110 SER A C 1
ATOM 866 O O . SER A 1 110 ? -8.376 -4.944 -5.129 1.00 89.25 110 SER A O 1
ATOM 868 N N . SER A 1 111 ? -8.956 -2.840 -5.723 1.00 92.12 111 SER A N 1
ATOM 869 C CA . SER A 1 111 ? -7.618 -2.242 -5.769 1.00 92.12 111 SER A CA 1
ATOM 870 C C . SER A 1 111 ? -7.565 -0.923 -4.999 1.00 92.12 111 SER A C 1
ATOM 872 O O . SER A 1 111 ? -8.581 -0.268 -4.786 1.00 92.12 111 SER A O 1
ATOM 874 N N . PHE A 1 112 ? -6.363 -0.482 -4.631 1.00 94.38 112 PHE A N 1
ATOM 875 C CA . PHE A 1 112 ? -6.141 0.868 -4.123 1.00 94.38 112 PHE A CA 1
ATOM 876 C C . PHE A 1 112 ? -6.600 1.941 -5.118 1.00 94.38 112 PHE A C 1
ATOM 878 O O . PHE A 1 112 ? -7.003 3.014 -4.694 1.00 94.38 112 PHE A O 1
ATOM 885 N N . PHE A 1 113 ? -6.607 1.662 -6.427 1.00 93.75 113 PHE A N 1
ATOM 886 C CA . PHE A 1 113 ? -7.148 2.604 -7.412 1.00 93.75 113 PHE A CA 1
ATOM 887 C C . PHE A 1 113 ? -8.622 2.950 -7.140 1.00 93.75 113 PHE A C 1
ATOM 889 O O . PHE A 1 113 ? -9.007 4.111 -7.247 1.00 93.75 113 PHE A O 1
ATOM 896 N N . ASP A 1 114 ? -9.423 1.969 -6.707 1.00 92.94 114 ASP A N 1
ATOM 897 C CA . ASP A 1 114 ? -10.832 2.170 -6.353 1.00 92.94 114 ASP A CA 1
ATOM 898 C C . ASP A 1 114 ? -11.007 3.112 -5.157 1.00 92.94 114 ASP A C 1
ATOM 900 O O . ASP A 1 114 ? -11.971 3.870 -5.079 1.00 92.94 114 ASP A O 1
ATOM 904 N N . VAL A 1 115 ? -10.048 3.074 -4.233 1.00 94.31 115 VAL A N 1
ATOM 905 C CA . VAL A 1 115 ? -10.033 3.878 -3.007 1.00 94.31 115 VAL A CA 1
ATOM 906 C C . VAL A 1 115 ? -9.767 5.357 -3.294 1.00 94.31 115 VAL A C 1
ATOM 908 O O . VAL A 1 115 ? -10.169 6.215 -2.516 1.00 94.31 115 VAL A O 1
ATOM 911 N N . LEU A 1 116 ? -9.104 5.678 -4.408 1.00 93.50 116 LEU A N 1
ATOM 912 C CA . LEU A 1 116 ? -8.731 7.054 -4.762 1.00 93.50 116 LEU A CA 1
ATOM 913 C C . LEU A 1 116 ? -9.883 7.871 -5.357 1.00 93.50 116 LEU A C 1
ATOM 915 O O . LEU A 1 116 ? -9.698 9.039 -5.702 1.00 93.50 116 LEU A O 1
ATOM 919 N N . ARG A 1 117 ? -11.063 7.266 -5.492 1.00 90.69 117 ARG A N 1
ATOM 920 C CA . ARG A 1 117 ? -12.283 7.962 -5.888 1.00 90.69 117 ARG A CA 1
ATOM 921 C C . ARG A 1 117 ? -12.682 8.993 -4.821 1.00 90.69 117 ARG A C 1
ATOM 923 O O . ARG A 1 117 ? -12.679 8.644 -3.639 1.00 90.69 117 ARG A O 1
ATOM 930 N N . PRO A 1 118 ? -13.047 10.234 -5.194 1.00 91.56 118 PRO A N 1
ATOM 931 C CA . PRO A 1 118 ? -13.451 11.261 -4.231 1.00 91.56 118 PRO A CA 1
ATOM 932 C C . PRO A 1 118 ? -14.561 10.807 -3.274 1.00 91.56 118 PRO A C 1
ATOM 934 O O . PRO A 1 118 ? -14.528 11.134 -2.090 1.00 91.56 118 PRO A O 1
ATOM 937 N N . GLU A 1 119 ? -15.497 9.989 -3.758 1.00 92.75 119 GLU A N 1
ATOM 938 C CA . GLU A 1 119 ? -16.616 9.439 -2.985 1.00 92.75 119 GLU A CA 1
ATOM 939 C C . GLU A 1 119 ? -16.145 8.535 -1.832 1.00 92.75 119 GLU A C 1
ATOM 941 O O . GLU A 1 119 ? -16.825 8.405 -0.817 1.00 92.75 119 GLU A O 1
ATOM 946 N N . MET A 1 120 ? -14.953 7.944 -1.952 1.00 93.94 120 MET A N 1
ATOM 947 C CA . MET A 1 120 ? -14.363 7.069 -0.936 1.00 93.94 120 MET A CA 1
ATOM 948 C C . MET A 1 120 ? -13.590 7.833 0.144 1.00 93.94 120 MET A C 1
ATOM 950 O O . MET A 1 120 ? -13.106 7.210 1.091 1.00 93.94 120 MET A O 1
ATOM 954 N N . PHE A 1 121 ? -13.459 9.163 0.045 1.00 93.31 121 PHE A N 1
ATOM 955 C CA . PHE A 1 121 ? -12.629 9.951 0.962 1.00 93.31 121 PHE A CA 1
ATOM 956 C C . PHE A 1 121 ? -13.047 9.798 2.433 1.00 93.31 121 PHE A C 1
ATOM 958 O O . PHE A 1 121 ? -12.189 9.651 3.305 1.00 93.31 121 PHE A O 1
ATOM 965 N N . GLY A 1 122 ? -14.354 9.759 2.713 1.00 94.88 122 GLY A N 1
ATOM 966 C CA . GLY A 1 122 ? -14.865 9.519 4.067 1.00 94.88 122 GLY A CA 1
ATOM 967 C C . GLY A 1 122 ? -14.431 8.157 4.618 1.00 94.88 122 GLY A C 1
ATOM 968 O O . GLY A 1 122 ? -13.871 8.073 5.710 1.00 94.88 122 GLY A O 1
ATOM 969 N N . THR A 1 123 ? -14.602 7.093 3.829 1.00 95.75 123 THR A N 1
ATOM 970 C CA . THR A 1 123 ? -14.170 5.730 4.184 1.00 95.75 123 THR A CA 1
ATOM 971 C C . THR A 1 123 ? -12.658 5.648 4.385 1.00 95.75 123 THR A C 1
ATOM 973 O O . THR A 1 123 ? -12.190 5.024 5.335 1.00 95.75 123 THR A O 1
ATOM 976 N N . LEU A 1 124 ? -11.886 6.318 3.527 1.00 95.31 124 LEU A N 1
ATOM 977 C CA . LEU A 1 124 ? -10.430 6.402 3.620 1.00 95.31 124 LEU A CA 1
ATOM 978 C C . LEU A 1 124 ? -9.975 7.066 4.927 1.00 95.31 124 LEU A C 1
ATOM 980 O O . LEU A 1 124 ? -9.034 6.588 5.567 1.00 95.31 124 LEU A O 1
ATOM 984 N N . LEU A 1 125 ? -10.650 8.140 5.348 1.00 94.88 125 LEU A N 1
ATOM 985 C CA . LEU A 1 125 ? -10.366 8.824 6.609 1.00 94.88 125 LEU A CA 1
ATOM 986 C C . LEU A 1 125 ? -10.689 7.934 7.815 1.00 94.88 125 LEU A C 1
ATOM 988 O O . LEU A 1 125 ? -9.862 7.801 8.719 1.00 94.88 125 LEU A O 1
ATOM 992 N N . SER A 1 126 ? -11.851 7.280 7.807 1.00 95.94 126 SER A N 1
ATOM 993 C CA . SER A 1 126 ? -12.252 6.342 8.863 1.00 95.94 126 SER A CA 1
ATOM 994 C C . SER A 1 126 ? -11.279 5.167 8.973 1.00 95.94 126 SER A C 1
ATOM 996 O O . SER A 1 126 ? -10.804 4.853 10.062 1.00 95.94 126 SER A O 1
ATOM 998 N N . ALA A 1 127 ? -10.885 4.572 7.845 1.00 96.69 127 ALA A N 1
ATOM 999 C CA . ALA A 1 127 ? -9.881 3.514 7.823 1.00 96.69 127 ALA A CA 1
ATOM 1000 C C . ALA A 1 127 ? -8.511 3.999 8.319 1.00 96.69 127 ALA A C 1
ATOM 1002 O O . ALA A 1 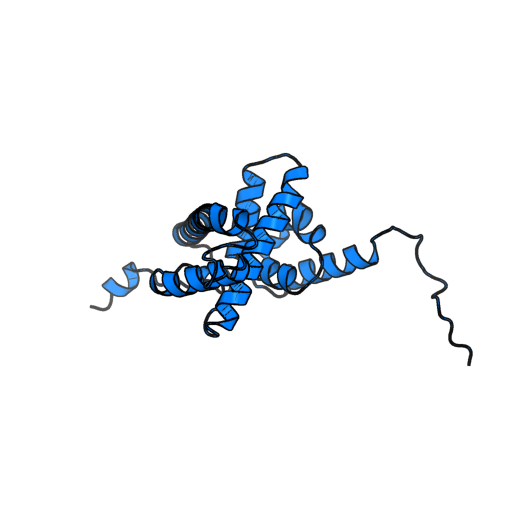127 ? -7.833 3.279 9.049 1.00 96.69 127 ALA A O 1
ATOM 1003 N N . THR A 1 128 ? -8.124 5.235 7.982 1.00 95.81 128 THR A N 1
ATOM 1004 C CA . THR A 1 128 ? -6.891 5.856 8.485 1.00 95.81 128 THR A CA 1
ATOM 1005 C C . THR A 1 128 ? -6.909 5.970 10.007 1.00 95.81 128 THR A C 1
ATOM 1007 O O . THR A 1 128 ? -5.928 5.587 10.641 1.00 95.81 128 THR A O 1
ATOM 1010 N N . LYS A 1 129 ? -8.021 6.437 10.595 1.00 95.75 129 LYS A N 1
ATOM 1011 C CA . LYS A 1 129 ? -8.205 6.502 12.055 1.00 95.75 129 LYS A CA 1
ATOM 1012 C C . LYS A 1 129 ? -8.073 5.126 12.712 1.00 95.75 129 LYS A C 1
ATOM 1014 O O . LYS A 1 129 ? -7.419 5.003 13.744 1.00 95.75 129 LYS A O 1
ATOM 1019 N N . ILE A 1 130 ? -8.644 4.090 12.095 1.00 96.31 130 ILE A N 1
ATOM 1020 C CA . ILE A 1 130 ? -8.552 2.712 12.597 1.00 96.31 130 ILE A CA 1
ATOM 1021 C C . ILE A 1 130 ? -7.090 2.249 12.628 1.00 96.31 130 ILE A C 1
ATOM 1023 O O . ILE A 1 130 ? -6.606 1.800 13.666 1.00 96.31 130 ILE A O 1
ATOM 1027 N N . ILE A 1 131 ? -6.351 2.387 11.520 1.00 96.12 131 ILE A N 1
ATOM 1028 C CA . ILE A 1 131 ? -4.969 1.881 11.454 1.00 96.12 131 ILE A CA 1
ATOM 1029 C C . ILE A 1 131 ? -3.976 2.694 12.291 1.00 96.12 131 ILE A C 1
ATOM 1031 O O . ILE A 1 131 ? -2.942 2.155 12.685 1.00 96.12 131 ILE A O 1
ATOM 1035 N N . SER A 1 132 ? -4.265 3.968 12.572 1.00 95.19 132 SER A N 1
ATOM 1036 C CA . SER A 1 132 ? -3.474 4.797 13.490 1.00 95.19 132 SER A CA 1
ATOM 1037 C C . SER A 1 132 ? -3.868 4.628 14.959 1.00 95.19 132 SER A C 1
ATOM 1039 O O . SER A 1 132 ? -3.199 5.190 15.831 1.00 95.19 132 SER A O 1
ATOM 1041 N N . GLY A 1 133 ? -4.897 3.823 15.242 1.00 95.75 133 GLY A N 1
ATOM 1042 C CA . GLY A 1 133 ? -5.394 3.563 16.588 1.00 95.75 133 GLY A CA 1
ATOM 1043 C C . GLY A 1 133 ? -5.941 4.827 17.238 1.00 95.75 133 GLY A C 1
ATOM 1044 O O . GLY A 1 133 ? -5.481 5.193 18.318 1.00 95.75 133 GLY A O 1
ATOM 1045 N N . TYR A 1 134 ? -6.838 5.526 16.540 1.00 96.31 134 TYR A N 1
ATOM 1046 C CA . TYR A 1 134 ? -7.557 6.667 17.095 1.00 96.31 134 TYR A CA 1
ATOM 1047 C C . TYR A 1 134 ? -8.461 6.225 18.247 1.00 96.31 134 TYR A C 1
ATOM 1049 O O . TYR A 1 134 ? -9.246 5.289 18.099 1.00 96.31 134 TYR A O 1
ATOM 1057 N N . ASP A 1 135 ? -8.348 6.920 19.371 1.00 95.38 135 ASP A N 1
ATOM 1058 C CA . ASP A 1 135 ? -9.208 6.788 20.537 1.00 95.38 135 ASP A CA 1
ATOM 1059 C C . ASP A 1 135 ? -10.179 7.974 20.565 1.00 95.38 135 ASP A C 1
ATOM 1061 O O . ASP A 1 135 ? -9.767 9.124 20.734 1.00 95.38 135 ASP A O 1
ATOM 1065 N N . GLU A 1 136 ? -11.470 7.691 20.385 1.00 92.94 136 GLU A N 1
ATOM 1066 C CA . GLU A 1 136 ? -12.525 8.708 20.351 1.00 92.94 136 GLU A CA 1
ATOM 1067 C C . GLU A 1 136 ? -12.745 9.364 21.727 1.00 92.94 136 GLU A C 1
ATOM 1069 O O . GLU A 1 136 ? -13.094 10.542 21.791 1.00 92.94 136 GLU A O 1
ATOM 1074 N N . GLN A 1 137 ? -12.498 8.642 22.831 1.00 94.06 137 GLN A N 1
ATOM 1075 C CA . GLN A 1 137 ? -12.683 9.169 24.188 1.00 94.06 137 GLN A CA 1
ATOM 1076 C C . GLN A 1 137 ? -11.587 10.176 24.530 1.00 94.06 137 GLN A C 1
ATOM 1078 O O . GLN A 1 137 ? -11.865 11.299 24.948 1.00 94.06 137 GLN A O 1
ATOM 1083 N N . ASN A 1 138 ? -10.333 9.787 24.292 1.00 92.81 138 ASN A N 1
ATOM 1084 C CA . ASN A 1 138 ? -9.162 10.606 24.612 1.00 92.81 138 ASN A CA 1
ATOM 1085 C C . ASN A 1 138 ? -8.750 11.552 23.471 1.00 92.81 138 ASN A C 1
ATOM 1087 O O . ASN A 1 138 ? -7.781 12.298 23.612 1.00 92.81 138 ASN A O 1
ATOM 1091 N N . LYS A 1 139 ? -9.448 11.501 22.325 1.00 92.31 139 LYS A N 1
ATOM 1092 C CA . LYS A 1 139 ? -9.141 12.243 21.086 1.00 92.31 139 LYS A CA 1
ATOM 1093 C C . LYS A 1 139 ? -7.665 12.139 20.684 1.00 92.31 139 LYS A C 1
ATOM 1095 O O . LYS A 1 139 ? -7.072 13.104 20.201 1.00 92.31 139 LYS A O 1
ATOM 1100 N N . SER A 1 140 ? -7.070 10.966 20.880 1.00 93.81 140 SER A N 1
ATOM 1101 C CA . SER A 1 140 ? -5.635 10.732 20.704 1.00 93.81 140 SER A CA 1
ATOM 1102 C C . SER A 1 140 ? -5.367 9.586 19.730 1.00 93.81 140 SER A C 1
ATOM 1104 O O . SER A 1 140 ? -6.257 8.809 19.399 1.00 93.81 140 SER A O 1
ATOM 1106 N N . PHE A 1 141 ? -4.140 9.497 19.217 1.00 94.44 141 PHE A N 1
ATOM 1107 C CA . PHE A 1 141 ? -3.727 8.428 18.307 1.00 94.44 141 PHE A CA 1
ATOM 1108 C C . PHE A 1 141 ? -2.653 7.568 18.964 1.00 94.44 141 PHE A C 1
ATOM 1110 O O . PHE A 1 141 ? -1.651 8.099 19.442 1.00 94.44 141 PHE A O 1
ATOM 1117 N N . LYS A 1 142 ? -2.794 6.240 18.895 1.00 94.81 142 LYS A N 1
ATOM 1118 C CA . LYS A 1 142 ? -1.732 5.305 19.305 1.00 94.81 142 LYS A CA 1
ATOM 1119 C C . LYS A 1 142 ? -0.473 5.449 18.446 1.00 94.81 142 LYS A C 1
ATOM 1121 O O . LYS A 1 142 ? 0.640 5.288 18.938 1.00 94.81 142 LYS A O 1
ATOM 1126 N N . ALA A 1 143 ? -0.647 5.751 17.160 1.00 93.81 143 ALA A N 1
ATOM 1127 C CA . ALA A 1 143 ? 0.437 6.034 16.226 1.00 93.81 143 ALA A CA 1
ATOM 1128 C C . ALA A 1 143 ? 0.252 7.425 15.584 1.00 93.81 143 ALA A C 1
ATOM 1130 O O . ALA A 1 143 ? -0.168 7.514 14.424 1.00 93.81 143 ALA A O 1
ATOM 1131 N N . PRO A 1 144 ? 0.585 8.522 16.296 1.00 91.31 144 PRO A N 1
ATOM 1132 C CA . PRO A 1 144 ? 0.412 9.885 15.786 1.00 91.31 144 PRO A CA 1
ATOM 1133 C C . PRO A 1 144 ? 1.193 10.132 14.495 1.00 91.31 144 PRO A C 1
ATOM 1135 O O . PRO A 1 144 ? 0.674 10.738 13.561 1.00 91.31 144 PRO A O 1
ATOM 1138 N N . SER A 1 145 ? 2.414 9.592 14.403 1.00 93.06 145 SER A N 1
ATOM 1139 C CA . SER A 1 145 ? 3.247 9.698 13.203 1.00 93.06 145 SER A CA 1
ATOM 1140 C C . SER A 1 145 ? 2.543 9.123 11.975 1.00 93.06 145 SER A C 1
ATOM 1142 O O . SER A 1 145 ? 2.548 9.767 10.929 1.00 93.06 145 SER A O 1
ATOM 1144 N N . LEU A 1 146 ? 1.880 7.965 12.116 1.00 92.69 146 LEU A N 1
ATOM 1145 C CA . LEU A 1 146 ? 1.144 7.319 11.026 1.00 92.69 146 LEU A CA 1
ATOM 1146 C C . LEU A 1 146 ? 0.008 8.203 10.516 1.00 92.69 146 LEU A C 1
ATOM 1148 O O . LEU A 1 146 ? -0.126 8.380 9.306 1.00 92.69 146 LEU A O 1
ATOM 1152 N N . ALA A 1 147 ? -0.774 8.780 11.430 1.00 91.69 147 ALA A N 1
ATOM 1153 C CA . ALA A 1 147 ? -1.835 9.716 11.077 1.00 91.69 147 ALA A CA 1
ATOM 1154 C C . ALA A 1 147 ? -1.268 10.956 10.362 1.00 91.69 147 ALA A C 1
ATOM 1156 O O . ALA A 1 147 ? -1.762 11.338 9.301 1.00 91.69 147 ALA A O 1
ATOM 1157 N N . LEU A 1 148 ? -0.181 11.525 10.894 1.00 92.06 148 LEU A N 1
ATOM 1158 C CA . LEU A 1 148 ? 0.455 12.731 10.368 1.00 92.06 148 LEU A CA 1
ATOM 1159 C C . LEU A 1 148 ? 0.973 12.547 8.935 1.00 92.06 148 LEU A C 1
ATOM 1161 O O . LEU A 1 148 ? 0.729 13.386 8.069 1.00 92.06 148 LEU A O 1
ATOM 1165 N N . HIS A 1 149 ? 1.678 11.447 8.655 1.00 92.62 149 HIS A N 1
ATOM 1166 C CA . HIS A 1 149 ? 2.273 11.233 7.332 1.00 92.62 149 HIS A CA 1
ATOM 1167 C C . HIS A 1 149 ? 1.335 10.553 6.324 1.00 92.62 149 HIS A C 1
ATOM 1169 O O . HIS A 1 149 ? 1.721 10.379 5.161 1.00 92.62 149 HIS A O 1
ATOM 1175 N N . MET A 1 150 ? 0.116 10.167 6.724 1.00 93.81 150 MET A N 1
ATOM 1176 C CA . MET A 1 150 ? -0.831 9.496 5.829 1.00 93.81 150 MET A CA 1
ATOM 1177 C C . MET A 1 150 ? -1.211 10.378 4.639 1.00 93.81 150 MET A C 1
ATOM 1179 O O . MET A 1 150 ? -1.124 9.929 3.498 1.00 93.81 150 MET A O 1
ATOM 1183 N N . GLY A 1 151 ? -1.555 11.647 4.880 1.00 92.25 151 GLY A N 1
ATOM 1184 C CA . GLY A 1 151 ? -1.943 12.578 3.813 1.00 92.25 151 GLY A CA 1
ATOM 1185 C C . GLY A 1 151 ? -0.851 12.741 2.751 1.00 92.25 151 GLY A C 1
ATOM 1186 O O . GLY A 1 151 ? -1.119 12.675 1.550 1.00 92.25 151 GLY A O 1
ATOM 1187 N N . THR A 1 152 ? 0.407 12.854 3.181 1.00 93.81 152 THR A N 1
ATOM 1188 C CA . THR A 1 152 ? 1.564 12.936 2.277 1.00 93.81 152 THR A CA 1
ATOM 1189 C C . THR A 1 152 ? 1.743 11.658 1.456 1.00 93.81 152 THR A C 1
ATOM 1191 O O . THR A 1 152 ? 1.987 11.729 0.249 1.00 93.81 152 THR A O 1
ATOM 1194 N N . ASN A 1 153 ? 1.602 10.484 2.080 1.00 94.44 153 ASN A N 1
ATOM 1195 C CA . ASN A 1 153 ? 1.685 9.203 1.375 1.00 94.44 153 ASN A CA 1
ATOM 1196 C C . ASN A 1 153 ? 0.547 9.048 0.351 1.00 94.44 153 ASN A C 1
ATOM 1198 O O . ASN A 1 153 ? 0.809 8.668 -0.789 1.00 94.44 153 ASN A O 1
ATOM 1202 N N . LEU A 1 154 ? -0.685 9.410 0.719 1.00 95.06 154 LEU A N 1
ATOM 1203 C CA . LEU A 1 154 ? -1.847 9.366 -0.171 1.00 95.06 154 LEU A CA 1
ATOM 1204 C C . LEU A 1 154 ? -1.683 10.304 -1.366 1.00 95.06 154 LEU A C 1
ATOM 1206 O O . LEU A 1 154 ? -1.921 9.891 -2.497 1.00 95.06 154 LEU A O 1
ATOM 1210 N N . LYS A 1 155 ? -1.181 11.527 -1.155 1.00 94.75 155 LYS A N 1
ATOM 1211 C CA . LYS A 1 155 ? -0.889 12.464 -2.251 1.00 94.75 155 LYS A CA 1
ATOM 1212 C C . LYS A 1 155 ? 0.091 11.869 -3.266 1.00 94.75 155 LYS A C 1
ATOM 1214 O O . LYS A 1 155 ? -0.099 12.007 -4.473 1.00 94.75 155 LYS A O 1
ATOM 1219 N N . LEU A 1 156 ? 1.131 11.181 -2.792 1.00 95.06 156 LEU A N 1
ATOM 1220 C CA . LEU A 1 156 ? 2.076 10.489 -3.672 1.00 95.06 156 LEU A CA 1
ATOM 1221 C C . LEU A 1 156 ? 1.410 9.349 -4.451 1.00 95.06 156 LEU A C 1
ATOM 1223 O O . LEU A 1 156 ? 1.688 9.195 -5.638 1.00 95.06 156 LEU A O 1
ATOM 1227 N N . ILE A 1 157 ? 0.520 8.588 -3.815 1.00 95.88 157 ILE A N 1
ATOM 1228 C CA . ILE A 1 157 ? -0.254 7.548 -4.497 1.00 95.88 157 ILE A CA 1
ATOM 1229 C C . ILE A 1 157 ? -1.185 8.145 -5.556 1.00 95.88 157 ILE A C 1
ATOM 1231 O O . ILE A 1 157 ? -1.234 7.624 -6.669 1.00 95.88 157 ILE A O 1
ATOM 1235 N N . CYS A 1 158 ? -1.864 9.257 -5.267 1.00 95.38 158 CYS A N 1
ATOM 1236 C CA . CYS A 1 158 ? -2.687 9.956 -6.254 1.00 95.38 158 CYS A CA 1
ATOM 1237 C C . CYS A 1 158 ? -1.864 10.359 -7.481 1.00 95.38 158 CYS A C 1
ATOM 1239 O O . CYS A 1 158 ? -2.305 10.147 -8.606 1.00 95.38 158 CYS A O 1
ATOM 1241 N N . ASN A 1 159 ? -0.639 10.859 -7.290 1.00 95.12 159 ASN A N 1
ATOM 1242 C CA . ASN A 1 159 ? 0.254 11.189 -8.406 1.00 95.12 159 ASN A CA 1
ATOM 1243 C C . ASN A 1 159 ? 0.622 9.953 -9.244 1.00 95.12 159 ASN A C 1
ATOM 1245 O O . ASN A 1 159 ? 0.707 10.031 -10.468 1.00 95.12 159 ASN A O 1
ATOM 1249 N N . VAL A 1 160 ? 0.827 8.803 -8.597 1.00 93.62 160 VAL A N 1
ATOM 1250 C CA . VAL A 1 160 ? 1.095 7.527 -9.278 1.00 93.62 160 VAL A CA 1
ATOM 1251 C C . VAL A 1 160 ? -0.123 7.067 -10.078 1.00 93.62 160 VAL A C 1
ATOM 1253 O O . VAL A 1 160 ? 0.016 6.719 -11.250 1.00 93.62 160 VAL A O 1
ATOM 1256 N N . ALA A 1 161 ? -1.315 7.114 -9.483 1.00 93.38 161 ALA A N 1
ATOM 1257 C CA . ALA A 1 161 ? -2.576 6.805 -10.153 1.00 93.38 161 ALA A CA 1
ATOM 1258 C C . ALA A 1 161 ? -2.833 7.730 -11.347 1.00 93.38 161 ALA A C 1
ATOM 1260 O O . ALA A 1 161 ? -3.180 7.272 -12.433 1.00 93.38 161 ALA A O 1
ATOM 1261 N N . PHE A 1 162 ? -2.573 9.023 -11.181 1.00 93.12 162 PHE A N 1
ATOM 1262 C CA . PHE A 1 162 ? -2.679 10.006 -12.249 1.00 93.12 162 PHE A CA 1
ATOM 1263 C C . PHE A 1 162 ? -1.727 9.694 -13.410 1.00 93.12 162 PHE A C 1
ATOM 1265 O O . PHE A 1 162 ? -2.141 9.694 -14.569 1.00 93.12 162 PHE A O 1
ATOM 1272 N N . LYS A 1 163 ? -0.473 9.332 -13.106 1.00 91.75 163 LYS A N 1
ATOM 1273 C CA . LYS A 1 163 ? 0.510 8.902 -14.109 1.00 91.75 163 LYS A CA 1
ATOM 1274 C C . LYS A 1 163 ? 0.051 7.657 -14.877 1.00 91.75 163 LYS A C 1
ATOM 1276 O O . LYS A 1 163 ? 0.185 7.626 -16.096 1.00 91.75 163 LYS A O 1
ATOM 1281 N N . ILE A 1 164 ? -0.516 6.660 -14.188 1.00 90.12 164 ILE A N 1
ATOM 1282 C CA . ILE A 1 164 ? -1.082 5.449 -14.814 1.00 90.12 164 ILE A CA 1
ATOM 1283 C C . ILE A 1 164 ? -2.134 5.820 -15.867 1.00 90.12 164 ILE A C 1
ATOM 1285 O O . ILE A 1 164 ? -2.084 5.298 -16.982 1.00 90.12 164 ILE A O 1
ATOM 1289 N N . VAL A 1 165 ? -3.051 6.728 -15.515 1.00 90.44 165 VAL A N 1
ATOM 1290 C CA . VAL A 1 165 ? -4.151 7.166 -16.388 1.00 90.44 165 VAL A CA 1
ATOM 1291 C C . VAL A 1 165 ? -3.629 7.962 -17.585 1.00 90.44 165 VAL A C 1
ATOM 1293 O O . VAL A 1 165 ? -4.019 7.675 -18.715 1.00 90.44 165 VAL A O 1
ATOM 1296 N N . ILE A 1 166 ? -2.718 8.918 -17.365 1.00 90.50 166 ILE A N 1
ATOM 1297 C CA . ILE A 1 166 ? -2.123 9.724 -18.449 1.00 90.50 166 ILE A CA 1
ATOM 1298 C C . ILE A 1 166 ? -1.394 8.842 -19.458 1.00 90.50 166 ILE A C 1
ATOM 1300 O O . ILE A 1 166 ? -1.583 8.987 -20.664 1.00 90.50 166 ILE A O 1
ATOM 1304 N N . GLU A 1 167 ? -0.579 7.910 -18.970 1.00 87.88 167 GLU A N 1
ATOM 1305 C CA . GLU A 1 167 ? 0.194 7.001 -19.819 1.00 87.88 167 GLU A CA 1
ATOM 1306 C C . GLU A 1 167 ? -0.659 5.855 -20.385 1.00 87.88 167 GLU A C 1
ATOM 1308 O O . GLU A 1 167 ? -0.147 5.005 -21.111 1.00 87.88 167 GLU A O 1
ATOM 1313 N N . LYS A 1 168 ? -1.958 5.815 -20.052 1.00 85.81 168 LYS A N 1
ATOM 1314 C CA . LYS A 1 168 ? -2.916 4.783 -20.466 1.00 85.81 168 LYS A CA 1
ATOM 1315 C C . LYS A 1 168 ? -2.400 3.364 -20.214 1.00 85.81 168 LYS A C 1
ATOM 1317 O O . LYS A 1 168 ? -2.630 2.451 -21.014 1.00 85.81 168 LYS A O 1
ATOM 1322 N N . ARG A 1 169 ? -1.695 3.162 -19.095 1.00 83.56 169 ARG A N 1
ATOM 1323 C CA . ARG A 1 169 ? -1.137 1.850 -18.753 1.00 83.56 169 ARG A CA 1
ATOM 1324 C C . ARG A 1 169 ? -2.275 0.864 -18.514 1.00 83.56 169 ARG A C 1
ATOM 1326 O O . ARG A 1 169 ? -3.130 1.086 -17.660 1.00 83.56 16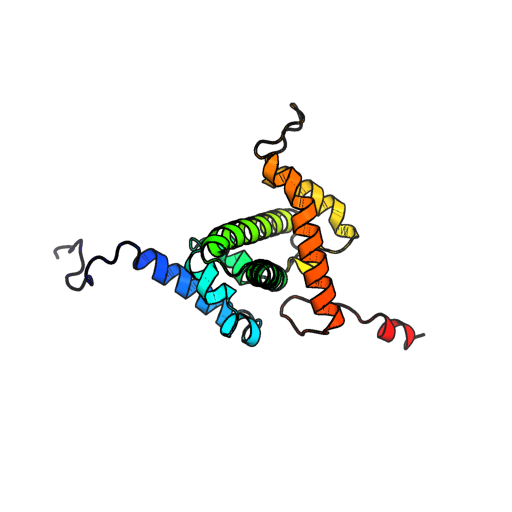9 ARG A O 1
ATOM 1333 N N . LYS A 1 170 ? -2.255 -0.259 -19.228 1.00 81.88 170 LYS A N 1
ATOM 1334 C CA . LYS A 1 170 ? -3.192 -1.365 -19.003 1.00 81.88 170 LYS A CA 1
ATOM 1335 C C . LYS A 1 170 ? -2.691 -2.203 -17.831 1.00 81.88 170 LYS A C 1
ATOM 1337 O O . LYS A 1 170 ? -1.789 -3.018 -17.998 1.00 81.88 170 LYS A O 1
ATOM 1342 N N . LEU A 1 171 ? -3.254 -1.972 -16.648 1.00 79.50 171 LEU A N 1
ATOM 1343 C CA . LEU A 1 171 ? -2.892 -2.681 -15.422 1.00 79.50 171 LEU A CA 1
ATOM 1344 C C . LEU A 1 171 ? -4.072 -3.520 -14.905 1.00 79.50 171 LEU A C 1
ATOM 1346 O O . LEU A 1 171 ? -5.230 -3.170 -15.140 1.00 79.50 171 LEU A O 1
ATOM 1350 N N . PRO A 1 172 ? -3.814 -4.635 -14.201 1.00 73.88 172 PRO A N 1
ATOM 1351 C CA . PRO A 1 172 ? -4.871 -5.489 -13.664 1.00 73.88 172 PRO A CA 1
ATOM 1352 C C . PRO A 1 172 ? -5.668 -4.732 -12.607 1.00 73.88 172 PRO A C 1
ATOM 1354 O O . PRO A 1 172 ? -5.076 -3.989 -11.836 1.00 73.88 172 PRO A O 1
ATOM 1357 N N . LYS A 1 173 ? -6.981 -4.965 -12.500 1.00 76.50 173 LYS A N 1
ATOM 1358 C CA . LYS A 1 173 ? -7.838 -4.347 -11.462 1.00 76.50 173 LYS A CA 1
ATOM 1359 C C . LYS A 1 173 ? -7.888 -2.806 -11.507 1.00 76.50 173 LYS A C 1
ATOM 1361 O O . LYS A 1 173 ? -8.403 -2.194 -10.582 1.00 76.50 173 LYS A O 1
ATOM 1366 N N . ILE A 1 174 ? -7.371 -2.183 -12.570 1.00 82.38 174 ILE A N 1
ATOM 1367 C CA . ILE A 1 174 ? -7.494 -0.747 -12.820 1.00 82.38 174 ILE A CA 1
ATOM 1368 C C . ILE A 1 174 ? -8.375 -0.567 -14.050 1.00 82.38 174 ILE A C 1
ATOM 1370 O O . ILE A 1 174 ? -8.021 -0.993 -15.149 1.00 82.38 174 ILE A O 1
ATOM 1374 N N . GLN A 1 175 ? -9.523 0.072 -13.855 1.00 76.19 175 GLN A N 1
ATOM 1375 C CA . GLN A 1 175 ? -10.420 0.478 -14.927 1.00 76.19 175 GLN A CA 1
ATOM 1376 C C . GLN A 1 175 ? -10.749 1.958 -14.753 1.00 76.19 175 GLN A C 1
ATOM 1378 O O . GLN A 1 175 ? -11.013 2.420 -13.645 1.00 76.19 175 GLN A O 1
ATOM 1383 N N . TRP A 1 176 ? -10.724 2.704 -15.852 1.00 78.81 176 TRP A N 1
ATOM 1384 C CA . TRP A 1 176 ? -11.249 4.061 -15.909 1.00 78.81 176 TRP A CA 1
ATOM 1385 C C . TRP A 1 176 ? -11.972 4.249 -17.240 1.00 78.81 176 TRP A C 1
ATOM 1387 O O . TRP A 1 176 ? -11.601 3.660 -18.257 1.00 78.81 176 TRP A O 1
ATOM 1397 N N . GLU A 1 177 ? -13.017 5.066 -17.237 1.00 70.31 177 GLU A N 1
ATOM 1398 C CA . GLU A 1 177 ? -13.725 5.437 -18.457 1.00 70.31 177 GLU A CA 1
ATOM 1399 C C . GLU A 1 177 ? -13.099 6.702 -19.047 1.00 70.31 177 GLU A C 1
ATOM 1401 O O . GLU A 1 177 ? -12.987 7.732 -18.375 1.00 70.31 177 GLU A O 1
ATOM 1406 N N . ASP A 1 178 ? -12.716 6.659 -20.324 1.00 64.06 178 ASP A N 1
ATOM 1407 C CA . ASP A 1 178 ? -12.303 7.865 -21.036 1.00 64.06 178 ASP A CA 1
ATOM 1408 C C . ASP A 1 178 ? -13.512 8.801 -21.184 1.00 64.06 178 ASP A C 1
ATOM 1410 O O . ASP A 1 178 ? -14.473 8.497 -21.896 1.00 64.06 178 ASP A O 1
ATOM 1414 N N . ARG A 1 179 ? -13.447 9.990 -20.568 1.00 59.84 179 ARG A N 1
ATOM 1415 C CA . ARG A 1 179 ? -14.491 11.029 -20.695 1.00 59.84 179 ARG A CA 1
ATOM 1416 C C . ARG A 1 179 ? -14.813 11.386 -22.154 1.00 59.84 179 ARG A C 1
ATOM 1418 O O . ARG A 1 179 ? -15.947 11.742 -22.456 1.00 59.84 179 ARG A O 1
ATOM 1425 N N . ASN A 1 180 ? -13.859 11.217 -23.072 1.00 56.81 180 ASN A N 1
ATOM 1426 C CA . ASN A 1 180 ? -14.054 11.455 -24.507 1.00 56.81 180 ASN A CA 1
ATOM 1427 C C . ASN A 1 180 ? -14.974 10.430 -25.191 1.00 56.81 180 ASN A C 1
ATOM 1429 O O . ASN A 1 180 ? -15.506 10.723 -26.258 1.00 56.81 180 ASN A O 1
ATOM 1433 N N . LYS A 1 181 ? -15.198 9.253 -24.590 1.00 53.56 181 LYS A N 1
ATOM 1434 C CA . LYS A 1 181 ? -16.155 8.256 -25.093 1.00 53.56 181 LYS A CA 1
ATOM 1435 C C . LYS A 1 181 ? -17.602 8.620 -24.742 1.00 53.56 181 LYS A C 1
ATOM 1437 O O . LYS A 1 181 ? -18.481 8.396 -25.563 1.00 53.56 181 LYS A O 1
ATOM 1442 N N . LYS A 1 182 ? -17.842 9.259 -23.585 1.00 51.44 182 LYS A N 1
ATOM 1443 C CA . LYS A 1 182 ? -19.185 9.718 -23.165 1.00 51.44 182 LYS A CA 1
ATOM 1444 C C . LYS A 1 182 ? -19.754 10.832 -24.048 1.00 51.44 182 LYS A C 1
ATOM 1446 O O . LYS A 1 182 ? -20.961 10.922 -24.186 1.00 51.44 182 LYS A O 1
ATOM 1451 N N . ARG A 1 183 ? -18.899 11.637 -24.689 1.00 52.34 183 ARG A N 1
ATOM 1452 C CA . ARG A 1 183 ? -19.306 12.725 -25.601 1.00 52.34 183 ARG A CA 1
ATOM 1453 C C . ARG A 1 183 ? -19.643 12.285 -27.034 1.00 52.34 183 ARG A C 1
ATOM 1455 O O . ARG A 1 183 ? -19.972 13.137 -27.842 1.00 52.34 183 ARG A O 1
ATOM 1462 N N . ARG A 1 184 ? -19.506 10.997 -27.378 1.00 49.94 184 ARG A N 1
ATOM 1463 C CA . ARG A 1 184 ? -19.803 10.466 -28.727 1.00 49.94 184 ARG A CA 1
ATOM 1464 C C . ARG A 1 184 ? -21.103 9.651 -28.797 1.00 49.94 184 ARG A C 1
ATOM 1466 O O . ARG A 1 184 ? -21.348 9.020 -29.817 1.00 49.94 184 ARG A O 1
ATOM 1473 N N . VAL A 1 185 ? -21.888 9.616 -27.718 1.00 51.44 185 VAL A N 1
ATOM 1474 C CA . VAL A 1 185 ? -23.148 8.841 -27.621 1.00 51.44 185 VAL A CA 1
ATOM 1475 C C . VAL A 1 185 ? -24.336 9.751 -27.256 1.00 51.44 185 VAL A C 1
ATOM 1477 O O . VAL A 1 185 ? -25.343 9.306 -26.724 1.00 51.44 185 VAL A O 1
ATOM 1480 N N . THR A 1 186 ? -24.210 11.041 -27.544 1.00 42.69 186 THR A N 1
ATOM 1481 C CA . THR A 1 186 ? -25.266 12.062 -27.473 1.00 42.69 186 THR A CA 1
ATOM 1482 C C . THR A 1 186 ? -25.149 12.906 -28.719 1.00 42.69 186 THR A C 1
ATOM 1484 O O . THR A 1 186 ? -26.189 13.164 -29.348 1.00 42.69 186 THR A O 1
#

Radius of gyration: 19.57 Å; chains: 1; bounding box: 49×60×53 Å

pLDDT: mean 82.75, std 15.54, range [42.66, 97.56]

Secondary structure (DSSP, 8-state):
----SS-TT-----TTHHHHHHHHHHHHHHHHHSS-HHHHHH-HHIIIIITTS-SSHHHHHHHT-HHHHHHHHHHHHH---TTHHHHHHHHHHHHHHHHHHHHHH-TT--SHHHHTSGGGHHHHHHHHHHHTTEETTTTEESSHHHHHHHHHHHHHHHHHHHHHHHTT---TT-----HHHHTT--

Sequence (186 aa):
MSHVKICKNKPADIKNAGRSCLSQSQTFMASVMSRNQEYLRTSRIKKEVFDLMRPDNISDVAKNDPVICLYGESLLAKHKRQQIANVVSNKIREMARLLMTIKSMDGKISSFFDVLRPEMFGTLLSATKIISGYDEQNKSFKAPSLALHMGTNLKLICNVAFKIVIEKRKLPKIQWEDRNKKRRVT

Foldseek 3Di:
DDDDPDDPPPPDDPPCPVQLVLLLVLLVCLCPVFPCPPVSVPAPLSVLASSPAGNDPLSSLLSNAPLLSLLLSVQCVVDVDSVCNVVSNVLSSLVSQLLVLLCVVPVVDDHVLVCLPPVNVVSSLVSQCVSQVQDPVVRDGPNVVSSVCVVVSVVSSVVSSVVCVVVVPDGPPDDDDDPVVVVVPD

Organism: NCBI:txid1586634

=== Feature glossary ===
Feature key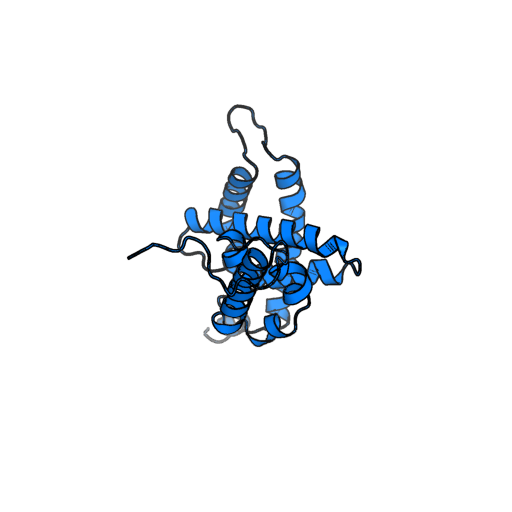, reading from the visual/contextual features back to the raw sequence:

Rendered structure images. Six rendered views show the 3D structure from the faces of a cube — i.e. along ±x, ±y, ±z. Rendering representation is drawn randomly per protein from cartoon (secondary-structure ribbons), sticks (backbone bonds), or molecular surface; coloring is either N→C rainbow (blue at the N-terminus through red at the C-terminus) or one color per chain.

Contact-map, Ramachandran, and PAE plots. The contact map is a binary N×N matrix image: pixel (i, j) is dark where Cα_i and Cα_j are within 8 Å and |i−j|>4. Because the |i−j|>4 filter removes local helical contacts, off-diagonal stripes parallel to the main diagonal indicate parallel β-sheets; stripes perpendicular to it indicate antiparallel β-sheets. The Ramachandran plot scatters every residue's (φ, ψ) pair against the sterically allowed regions. The PAE heatmap renders the predicted-aligned-error matrix.

InterPro / GO / CATH / organism. Database cross-references. InterPro integrates a dozen domain/family signature databases into unified entries with residue-range hits. GO terms attach function/process/location labels with evidence codes. CATH codes position the fold in a four-level structural taxonomy. Organism is the NCBI-taxonomy species name.

Nearest PDB structures. The Foldseek neighbor list gives the closest experimentally determined structures in the PDB, ranked by structural alignment. TM-score near 1 means near-identical fold; near 0.3 means only rough topology match. This is how one finds what a novel AlphaFold prediction most resembles in the solved-structure universe.

Predicted aligned error. PAE(i, j) answers: if I align the predicted and true structures on residue i, how far off (in Å) do I expect residue j to be? A block-diagonal PAE matrix with low values on the blocks and high values off-diagonal is the signature of a multi-domain protein with confidently predicted domains but uncertain inter-domain orientation.

Solvent-accessible surface area. Accessible surface area quantifies burial. A residue with SASA near zero is packed into the hydrophobic core; one with SASA >100 Å² sits on the surface. Computed here via the Shrake–Rupley numerical algorithm with a 1.4 Å probe.

B-factor. B-factor (Debye–Waller factor) reflects atomic displacement in the crystal lattice. It is an experimental observable (units Å²), not a prediction; low values mean the atom is pinned down, high values mean it moves or is heterogeneous across the crystal.

pLDDT. For AlphaFold models, the B-factor field carries pLDDT — the model's own estimate of local accuracy on a 0–100 scale. Regions with pLDDT<50 should be treated as essentially unmodeled; they often correspond to intrinsically disordered segments.

Backbone torsions (φ/ψ). φ (phi) and ψ (psi) are the two rotatable backbone dihedrals per residue: φ is the C(i-1)–N–Cα–C torsion, ψ is the N–Cα–C–N(i+1) torsion, both in degrees on (−180°, 180°]. α-helical residues cluster near (−60°, −45°); β-strand residues near (−120°, +130°). A Ramachandran plot is simply a scatter of (φ, ψ) for every residue.

Radius of gyration, Cα contacts, bounding box. Radius of gyration (Rg) is the root-mean-square distance of Cα atoms from their centroid — a single number for overall size and compactness. A globular domain of N residues has Rg ≈ 2.2·N^0.38 Å; an extended or disordered chain has a much larger Rg. The Cα contact count is the number of residue pairs whose Cα atoms are within 8 Å and are more than four positions apart in sequence — a standard proxy for tertiary packing density. The bounding box is the smallest axis-aligned box enclosing all Cα atoms.

Secondary structure (3-state, P-SEA). Three-state secondary structure (P-SEA) collapses the eight DSSP classes into helix (a), strand (b), and coil (c). P-SEA assigns these from Cα geometry alone — distances and angles — without requiring backbone oxygens, so it works on any Cα trace.

Secondary structure (8-state, DSSP). DSSP 8-state secondary structure assigns each residue one of H (α-helix), G (3₁₀-helix), I (π-helix), E (extended β-strand), B (isolated β-bridge), T (hydrogen-bonded turn), S (bend), or '-' (coil). The assignment is computed from backbone hydrogen-bond geometry via the Kabsch–Sander algorithm.

Foldseek 3Di. A 3Di character summarizes, for each residue, the relative orientation of the Cα frame of its nearest spatial neighbor. Because it encodes fold topology rather than chemistry, 3Di alignments detect remote structural similarity that sequence alignment misses.

mmCIF coordinates. The mmCIF block holds the 3D Cartesian coordinates of each backbone atom (N, Cα, C, O) in ångströms. mmCIF is the PDB's canonical archive format — a tagged-loop text representation of the atomic model.

Sequence. Sequence gives the chain of amino acids in standard one-letter code (A=alanine, C=cysteine, …, Y=tyrosine), read N→C. It is the only feature that is directly encoded by the gene; all structural features are derived from the folded form of this sequence.